Protein AF-A0A957Y0F3-F1 (afdb_monomer)

Structure (mmCIF, N/CA/C/O backbone):
data_AF-A0A957Y0F3-F1
#
_entry.id   AF-A0A957Y0F3-F1
#
loop_
_atom_site.group_PDB
_atom_site.id
_atom_site.type_symbol
_atom_site.label_atom_id
_atom_site.label_alt_id
_atom_site.label_comp_id
_atom_site.label_asym_id
_atom_site.label_entity_id
_atom_site.label_seq_id
_atom_site.pdbx_PDB_ins_code
_atom_site.Cartn_x
_atom_site.Cartn_y
_atom_site.Cartn_z
_atom_site.occupancy
_atom_site.B_iso_or_equiv
_atom_site.auth_seq_id
_atom_site.auth_comp_id
_atom_site.auth_asym_id
_atom_site.auth_atom_id
_atom_site.pdbx_PDB_model_num
ATOM 1 N N . MET A 1 1 ? -10.006 18.412 16.012 1.00 40.91 1 MET A N 1
ATOM 2 C CA . MET A 1 1 ? -9.759 17.942 17.393 1.00 40.91 1 MET A CA 1
ATOM 3 C C . MET A 1 1 ? -9.629 16.428 17.340 1.00 40.91 1 MET A C 1
ATOM 5 O O . MET A 1 1 ? -10.419 15.814 16.633 1.00 40.91 1 MET A O 1
ATOM 9 N N . SER A 1 2 ? -8.605 15.831 17.956 1.00 59.28 2 SER A N 1
ATOM 10 C CA . SER A 1 2 ? -8.531 14.365 18.068 1.00 59.28 2 SER A CA 1
ATOM 11 C C . SER A 1 2 ? -9.574 13.904 19.081 1.00 59.28 2 SER A C 1
ATOM 13 O O . SER A 1 2 ? -9.628 14.480 20.162 1.00 59.28 2 SER A O 1
ATOM 15 N N . SER A 1 3 ? -10.378 12.897 18.743 1.00 80.06 3 SER A N 1
ATOM 16 C CA . SER A 1 3 ? -11.256 12.252 19.724 1.00 80.06 3 SER A CA 1
ATOM 17 C C . SER A 1 3 ? -10.421 11.569 20.817 1.00 80.06 3 SER A C 1
ATOM 19 O O . SER A 1 3 ? -9.321 11.081 20.540 1.00 80.06 3 SER A O 1
ATOM 21 N N . GLU A 1 4 ? -10.945 11.546 22.042 1.00 87.38 4 GLU A N 1
ATOM 22 C CA . GLU A 1 4 ? -10.360 10.829 23.178 1.00 87.38 4 GLU A CA 1
ATOM 23 C C . GLU A 1 4 ? -10.191 9.337 22.867 1.00 87.38 4 GLU A C 1
ATOM 25 O O . GLU A 1 4 ? -9.083 8.819 22.996 1.00 87.38 4 GLU A O 1
ATOM 30 N N . THR A 1 5 ? -11.214 8.691 22.294 1.00 90.56 5 THR A N 1
ATOM 31 C CA . THR A 1 5 ? -11.165 7.297 21.817 1.00 90.56 5 THR A CA 1
ATOM 32 C C . THR A 1 5 ? -9.978 7.047 20.893 1.00 90.56 5 THR A C 1
ATOM 34 O O . THR A 1 5 ? -9.254 6.064 21.038 1.00 90.56 5 THR A O 1
ATOM 37 N N . ARG A 1 6 ? -9.726 7.961 19.946 1.00 92.44 6 ARG A N 1
ATOM 38 C CA . ARG A 1 6 ? -8.583 7.834 19.031 1.00 92.44 6 ARG A CA 1
ATOM 39 C C . ARG A 1 6 ? -7.254 7.890 19.784 1.00 92.44 6 ARG A C 1
ATOM 41 O O . ARG A 1 6 ? -6.326 7.178 19.414 1.00 92.44 6 ARG A O 1
ATOM 48 N N . ASN A 1 7 ? -7.133 8.753 20.788 1.00 91.50 7 ASN A N 1
ATOM 49 C CA . ASN A 1 7 ? -5.896 8.882 21.555 1.00 91.50 7 ASN A CA 1
ATOM 50 C C . ASN A 1 7 ? -5.661 7.657 22.444 1.00 91.50 7 ASN A C 1
ATOM 52 O O . ASN A 1 7 ? -4.542 7.154 22.466 1.00 91.50 7 ASN A O 1
ATOM 56 N N . VAL A 1 8 ? -6.711 7.139 23.086 1.00 92.81 8 VAL A N 1
ATOM 57 C CA . VAL A 1 8 ? -6.664 5.884 23.853 1.00 92.81 8 VAL A CA 1
ATOM 58 C C . VAL A 1 8 ? -6.241 4.719 22.959 1.00 92.81 8 VAL A C 1
ATOM 60 O O . VAL A 1 8 ? -5.316 3.988 23.300 1.00 92.81 8 VAL A O 1
ATOM 63 N N . PHE A 1 9 ? -6.826 4.594 21.765 1.00 95.31 9 PHE A N 1
ATOM 64 C CA . PHE A 1 9 ? -6.438 3.553 20.811 1.00 95.31 9 PHE A CA 1
ATOM 65 C C . PHE A 1 9 ? -4.963 3.661 20.386 1.00 95.31 9 PHE A C 1
ATOM 67 O O . PHE A 1 9 ? -4.242 2.667 20.357 1.00 95.31 9 PHE A O 1
ATOM 74 N N . LEU A 1 10 ? -4.471 4.870 20.097 1.00 94.56 10 LEU A N 1
ATOM 75 C CA . LEU A 1 10 ? -3.059 5.068 19.746 1.00 94.56 10 LEU A CA 1
ATOM 76 C C . LEU A 1 10 ? -2.105 4.776 20.915 1.00 94.56 10 LEU A C 1
ATOM 78 O O . LEU A 1 10 ? -0.993 4.309 20.672 1.00 94.56 10 LEU A O 1
ATOM 82 N N . LEU A 1 11 ? -2.522 5.029 22.159 1.00 94.56 11 LEU A N 1
ATOM 83 C CA . LEU A 1 11 ? -1.768 4.628 23.349 1.00 94.56 11 LEU A CA 1
ATOM 84 C C . LEU A 1 11 ? -1.699 3.102 23.466 1.00 94.56 11 LEU A C 1
ATOM 86 O O . LEU A 1 11 ? -0.599 2.578 23.605 1.00 94.56 11 LEU A O 1
ATOM 90 N N . GLY A 1 12 ? -2.818 2.393 23.288 1.00 95.00 12 GLY A N 1
ATOM 91 C CA . GLY A 1 12 ? -2.837 0.924 23.300 1.00 95.00 12 GLY A CA 1
ATOM 92 C C . GLY A 1 12 ? -1.957 0.303 22.209 1.00 95.00 12 GLY A C 1
ATOM 93 O O . GLY A 1 12 ? -1.181 -0.613 22.474 1.00 95.00 12 GLY A O 1
ATOM 94 N N . ILE A 1 13 ? -1.963 0.864 20.992 1.00 94.94 13 ILE A N 1
ATOM 95 C CA . ILE A 1 13 ? -1.010 0.461 19.941 1.00 94.94 13 ILE A CA 1
ATOM 96 C C . ILE A 1 13 ? 0.433 0.677 20.408 1.00 94.94 13 ILE A C 1
ATOM 98 O O . ILE A 1 13 ? 1.292 -0.179 20.194 1.00 94.94 13 ILE A O 1
ATOM 102 N N . LYS A 1 14 ? 0.729 1.825 21.021 1.00 93.94 14 LYS A N 1
ATOM 103 C CA . LYS A 1 14 ? 2.078 2.131 21.501 1.00 93.94 14 LYS A CA 1
ATOM 104 C C . LYS A 1 14 ? 2.524 1.165 22.600 1.00 93.94 14 LYS A C 1
ATOM 106 O O . LYS A 1 14 ? 3.689 0.787 22.616 1.00 93.94 14 LYS A O 1
ATOM 111 N N . GLU A 1 15 ? 1.626 0.735 23.477 1.00 94.44 15 GLU A N 1
ATOM 112 C CA . GLU A 1 15 ? 1.913 -0.274 24.503 1.00 94.44 15 GLU A CA 1
ATOM 113 C C . GLU A 1 15 ? 2.189 -1.652 23.889 1.00 94.44 15 GLU A C 1
ATOM 115 O O . GLU A 1 15 ? 3.176 -2.293 24.246 1.00 94.44 15 GLU A O 1
ATOM 120 N N . LEU A 1 16 ? 1.388 -2.073 22.907 1.00 91.62 16 LEU A N 1
ATOM 121 C CA . LEU A 1 16 ? 1.565 -3.357 22.219 1.00 91.62 16 LEU A CA 1
ATOM 122 C C . LEU A 1 16 ? 2.834 -3.410 21.356 1.00 91.62 16 LEU A C 1
ATOM 124 O O . LEU A 1 16 ? 3.492 -4.448 21.265 1.00 91.62 16 LEU A O 1
ATOM 128 N N . PHE A 1 17 ? 3.177 -2.310 20.680 1.00 89.62 17 PHE A N 1
ATOM 129 C CA . PHE A 1 17 ? 4.216 -2.314 19.647 1.00 89.62 17 PHE A CA 1
ATOM 130 C C . PHE A 1 17 ? 5.483 -1.527 19.995 1.00 89.62 17 PHE A C 1
ATOM 132 O O . PHE A 1 17 ? 6.524 -1.745 19.365 1.00 89.62 17 PHE A O 1
ATOM 139 N N . GLY A 1 18 ? 5.444 -0.653 20.995 1.00 87.19 18 GLY A N 1
ATOM 140 C CA . GLY A 1 18 ? 6.526 0.271 21.321 1.00 87.19 18 GLY A CA 1
ATOM 141 C C . GLY A 1 18 ? 6.574 1.451 20.349 1.00 87.19 18 GLY A C 1
ATOM 142 O O . GLY A 1 18 ? 6.050 2.524 20.647 1.00 87.19 18 GLY A O 1
ATOM 143 N N . ASP A 1 19 ? 7.222 1.274 19.193 1.00 81.88 19 ASP A N 1
ATOM 144 C CA . ASP A 1 19 ? 7.373 2.348 18.203 1.00 81.88 19 ASP A CA 1
ATOM 145 C C . ASP A 1 19 ? 6.140 2.473 17.295 1.00 81.88 19 ASP A C 1
ATOM 147 O O . ASP A 1 19 ? 5.639 1.480 16.755 1.00 81.88 19 ASP A O 1
ATOM 151 N N . VAL A 1 20 ? 5.674 3.713 17.125 1.00 90.12 20 VAL A N 1
ATOM 152 C CA . VAL A 1 20 ? 4.510 4.086 16.310 1.00 90.12 20 VAL A CA 1
ATOM 153 C C . VAL A 1 20 ? 4.862 5.344 15.531 1.00 90.12 20 VAL A C 1
ATOM 155 O O . VAL A 1 20 ? 4.989 6.431 16.100 1.00 90.12 20 VAL A O 1
ATOM 158 N N . GLN A 1 21 ? 5.012 5.204 14.218 1.00 89.25 21 GLN A N 1
ATOM 159 C CA . GLN A 1 21 ? 5.469 6.276 13.341 1.00 89.25 21 GLN A CA 1
ATOM 160 C C . GLN A 1 21 ? 4.344 6.689 12.386 1.00 89.25 21 GLN A C 1
ATOM 162 O O . GLN A 1 21 ? 3.873 5.854 11.614 1.00 89.25 21 GLN A O 1
ATOM 167 N N . PRO A 1 22 ? 3.886 7.955 12.401 1.00 91.31 22 PRO A N 1
ATOM 168 C CA . PRO A 1 22 ? 2.928 8.424 11.409 1.00 91.31 22 PRO A CA 1
ATOM 169 C C . PRO A 1 22 ? 3.569 8.419 10.016 1.00 91.31 22 PRO A C 1
ATOM 171 O O . PRO A 1 22 ? 4.717 8.840 9.850 1.00 91.31 22 PRO A O 1
ATOM 174 N N . ILE A 1 23 ? 2.815 7.974 9.014 1.00 87.56 23 ILE A N 1
ATOM 175 C CA . ILE A 1 23 ? 3.245 7.939 7.612 1.00 87.56 23 ILE A CA 1
ATOM 176 C C . ILE A 1 23 ? 2.212 8.616 6.706 1.00 87.56 23 ILE A C 1
ATOM 178 O O . ILE A 1 23 ? 1.030 8.712 7.039 1.00 87.56 23 ILE A O 1
ATOM 182 N N . GLY A 1 24 ? 2.670 9.086 5.544 1.00 82.44 24 GLY A N 1
ATOM 183 C CA . GLY A 1 24 ? 1.844 9.827 4.591 1.00 82.44 24 GLY A CA 1
ATOM 184 C C . GLY A 1 24 ? 1.667 11.308 4.937 1.00 82.44 24 GLY A C 1
ATOM 185 O O . GLY A 1 24 ? 2.336 11.860 5.810 1.00 82.44 24 GLY A O 1
ATOM 186 N N . THR A 1 25 ? 0.760 11.964 4.216 1.00 75.81 25 THR A N 1
ATOM 187 C CA . THR A 1 25 ? 0.466 13.404 4.352 1.00 75.81 25 THR A CA 1
ATOM 188 C C . THR A 1 25 ? -0.447 13.726 5.528 1.00 75.81 25 THR A C 1
ATOM 190 O O . THR A 1 25 ? -0.486 14.858 6.012 1.00 75.81 25 THR A O 1
ATOM 193 N N . GLY A 1 26 ? -1.220 12.737 5.980 1.00 75.88 26 GLY A N 1
ATOM 194 C CA . GLY A 1 26 ? -2.177 12.908 7.064 1.00 75.88 26 GLY A CA 1
ATOM 195 C C . GLY A 1 26 ? -1.652 12.479 8.420 1.00 75.88 26 GLY A C 1
ATOM 196 O O . GLY A 1 26 ? -0.483 12.181 8.624 1.00 75.88 26 GLY A O 1
ATOM 197 N N . ARG A 1 27 ? -2.581 12.429 9.375 1.00 85.56 27 ARG A N 1
ATOM 198 C CA . ARG A 1 27 ? -2.337 11.981 10.756 1.00 85.56 27 ARG A CA 1
ATOM 199 C C . ARG A 1 27 ? -3.133 10.722 11.086 1.00 85.56 27 ARG A C 1
ATOM 201 O O . ARG A 1 27 ? -3.584 10.551 12.219 1.00 85.56 27 ARG A O 1
ATOM 208 N N . SER A 1 28 ? -3.384 9.896 10.079 1.00 94.06 28 SER A N 1
ATOM 209 C CA . SER A 1 28 ? -4.303 8.767 10.195 1.00 94.06 28 SER A CA 1
ATOM 210 C C . SER A 1 28 ? -3.660 7.428 9.881 1.00 94.06 28 SER A C 1
ATOM 212 O O . SER A 1 28 ? -4.155 6.435 10.392 1.00 94.06 28 SER A O 1
ATOM 214 N N . VAL A 1 29 ? -2.575 7.378 9.107 1.00 96.19 29 VAL A N 1
ATOM 215 C CA . VAL A 1 29 ? -1.851 6.127 8.861 1.00 96.19 29 VAL A CA 1
ATOM 216 C C . VAL A 1 29 ? -0.608 6.084 9.734 1.00 96.19 29 VAL A C 1
ATOM 218 O O . VAL A 1 29 ? 0.140 7.061 9.817 1.00 96.19 29 VAL A O 1
ATOM 221 N N . PHE A 1 30 ? -0.400 4.950 10.388 1.00 94.94 30 PHE A N 1
ATOM 222 C CA . PHE A 1 30 ? 0.747 4.709 11.247 1.00 94.94 30 PHE A CA 1
ATOM 223 C C . PHE A 1 30 ? 1.392 3.395 10.866 1.00 94.94 30 PHE A C 1
ATOM 225 O O . PHE A 1 30 ? 0.709 2.414 10.582 1.00 94.94 30 PHE A O 1
ATOM 232 N N . GLU A 1 31 ? 2.710 3.374 10.897 1.00 91.50 31 GLU A N 1
ATOM 233 C CA . GLU A 1 31 ? 3.465 2.140 10.903 1.00 91.50 31 GLU A CA 1
ATOM 234 C C . GLU A 1 31 ? 3.845 1.781 12.341 1.00 91.50 31 GLU A C 1
ATOM 236 O O . GLU A 1 31 ? 4.180 2.663 13.139 1.00 91.50 31 GLU A O 1
ATOM 241 N N . ILE A 1 32 ? 3.748 0.497 12.675 1.00 92.12 32 ILE A N 1
ATOM 242 C CA . ILE A 1 32 ? 3.848 -0.010 14.044 1.00 92.12 32 ILE A CA 1
ATOM 243 C C . ILE A 1 32 ? 4.834 -1.173 14.117 1.00 92.12 32 ILE A C 1
ATOM 245 O O . ILE A 1 32 ? 4.980 -1.944 13.166 1.00 92.12 32 ILE A O 1
ATOM 249 N N . GLY A 1 33 ? 5.521 -1.297 15.254 1.00 83.88 33 GLY A N 1
ATOM 250 C CA . GLY A 1 33 ? 6.402 -2.434 15.528 1.00 83.88 33 GLY A CA 1
ATOM 251 C C . GLY A 1 33 ? 7.607 -2.504 14.594 1.00 83.88 33 GLY A C 1
ATOM 252 O O . GLY A 1 33 ? 7.973 -3.591 14.162 1.00 83.88 33 GLY A O 1
ATOM 253 N N . SER A 1 34 ? 8.195 -1.352 14.252 1.00 78.81 34 SER A N 1
ATOM 254 C CA . SER A 1 34 ? 9.360 -1.261 13.359 1.00 78.81 34 SER A CA 1
ATOM 255 C C . SER A 1 34 ? 9.138 -1.921 11.992 1.00 78.81 34 SER A C 1
ATOM 257 O O . SER A 1 34 ? 10.026 -2.607 11.502 1.00 78.81 34 SER A O 1
ATOM 259 N N . GLY A 1 35 ? 7.974 -1.714 11.371 1.00 75.62 35 GLY A N 1
ATOM 260 C CA . GLY A 1 35 ? 7.634 -2.295 10.063 1.00 75.62 35 GLY A CA 1
ATOM 261 C C . GLY A 1 35 ? 6.697 -3.500 10.128 1.00 75.62 35 GLY A C 1
ATOM 262 O O . GLY A 1 35 ? 6.153 -3.882 9.101 1.00 75.62 35 GLY A O 1
ATOM 263 N N . ALA A 1 36 ? 6.428 -4.046 11.320 1.00 82.50 36 ALA A N 1
ATOM 264 C CA . ALA A 1 36 ? 5.609 -5.249 11.485 1.00 82.50 36 ALA A CA 1
ATOM 265 C C . ALA A 1 36 ? 4.181 -5.126 10.922 1.00 82.50 36 ALA A C 1
ATOM 267 O O . ALA A 1 36 ? 3.624 -6.111 10.434 1.00 82.50 36 ALA A O 1
ATOM 268 N N . ALA A 1 37 ? 3.569 -3.941 11.012 1.00 91.12 37 ALA A N 1
ATOM 269 C CA . ALA A 1 37 ? 2.280 -3.673 10.384 1.00 91.12 37 ALA A CA 1
ATOM 270 C C . ALA A 1 37 ? 2.032 -2.180 10.131 1.00 91.12 37 ALA A C 1
ATOM 272 O O . ALA A 1 37 ? 2.755 -1.303 10.614 1.00 91.12 37 ALA A O 1
ATOM 273 N N . ARG A 1 38 ? 0.958 -1.889 9.391 1.00 94.94 38 ARG A N 1
ATOM 274 C CA . ARG A 1 38 ? 0.405 -0.539 9.211 1.00 94.94 38 ARG A CA 1
ATOM 275 C C . ARG A 1 38 ? -1.054 -0.473 9.646 1.00 94.94 38 ARG A C 1
ATOM 277 O O . ARG A 1 38 ? -1.830 -1.380 9.375 1.00 94.94 38 ARG A O 1
ATOM 284 N N . VAL A 1 39 ? -1.450 0.618 10.284 1.00 97.69 39 VAL A N 1
ATOM 285 C CA . VAL A 1 39 ? -2.830 0.839 10.736 1.00 97.69 39 VAL A CA 1
ATOM 286 C C . VAL A 1 39 ? -3.356 2.161 10.202 1.00 97.69 39 VAL A C 1
ATOM 288 O O . VAL A 1 39 ? -2.701 3.198 10.325 1.00 97.69 39 VAL A O 1
ATOM 291 N N . TYR A 1 40 ? -4.551 2.135 9.615 1.00 97.94 40 TYR A N 1
ATOM 292 C CA . TYR A 1 40 ? -5.269 3.329 9.190 1.00 97.94 40 TYR A CA 1
ATOM 293 C C . TYR A 1 40 ? -6.383 3.650 10.179 1.00 97.94 40 TYR A C 1
ATOM 295 O O . TYR A 1 40 ? -7.452 3.047 10.166 1.00 97.94 40 TYR A O 1
ATOM 303 N N . VAL A 1 41 ? -6.120 4.626 11.041 1.00 97.50 41 VAL A N 1
ATOM 304 C CA . VAL A 1 41 ? -6.990 5.009 12.147 1.00 97.50 41 VAL A CA 1
ATOM 305 C C . VAL A 1 41 ? -7.929 6.129 11.722 1.00 97.50 41 VAL A C 1
ATOM 307 O O . VAL A 1 41 ? -7.505 7.264 11.447 1.00 97.50 41 VAL A O 1
ATOM 310 N N . ARG A 1 42 ? -9.228 5.833 11.716 1.00 96.31 42 ARG A N 1
ATOM 311 C CA . ARG A 1 42 ? -10.289 6.797 11.416 1.00 96.31 42 ARG A CA 1
ATOM 312 C C . ARG A 1 42 ? -11.293 6.842 12.550 1.00 96.31 42 ARG A C 1
ATOM 314 O O . ARG A 1 42 ? -11.724 5.814 13.041 1.00 96.31 42 ARG A O 1
ATOM 321 N N . TYR A 1 43 ? -11.680 8.056 12.924 1.00 95.31 43 TYR A N 1
ATOM 322 C CA . TYR A 1 43 ? -12.738 8.297 13.895 1.00 95.31 43 TYR A CA 1
ATOM 323 C C . TYR A 1 43 ? -13.961 8.896 13.204 1.00 95.31 43 TYR A C 1
ATOM 325 O O . TYR A 1 43 ? -13.803 9.740 12.313 1.00 95.31 43 TYR A O 1
ATOM 333 N N . SER A 1 44 ? -15.151 8.508 13.647 1.00 94.00 44 SER A N 1
ATOM 334 C CA . SER A 1 44 ? -16.409 9.150 13.281 1.00 94.00 44 SER A CA 1
ATOM 335 C C . SER A 1 44 ? -17.350 9.247 14.475 1.00 94.00 44 SER A C 1
ATOM 337 O O . SER A 1 44 ? -17.265 8.458 15.410 1.00 94.00 44 SER A O 1
ATOM 339 N N . LYS A 1 45 ? -18.265 10.218 14.436 1.00 92.06 45 LYS A N 1
ATOM 340 C CA . LYS A 1 45 ? -19.382 10.259 15.382 1.00 92.06 45 LYS A CA 1
ATOM 341 C C . LYS A 1 45 ? -20.438 9.243 14.958 1.00 92.06 45 LYS A C 1
ATOM 343 O O . LYS A 1 45 ? -20.650 9.027 13.763 1.00 92.06 45 LYS A O 1
ATOM 348 N N . VAL A 1 46 ? -21.127 8.665 15.935 1.00 90.62 46 VAL A N 1
ATOM 349 C CA . VAL A 1 46 ? -22.289 7.816 15.675 1.00 90.62 46 VAL A CA 1
ATOM 350 C C . VAL A 1 46 ? -23.522 8.688 15.496 1.00 90.62 46 VAL A C 1
ATOM 352 O O . VAL A 1 46 ? -23.787 9.602 16.274 1.00 90.62 46 VAL A O 1
ATOM 355 N N . HIS A 1 47 ? -24.294 8.389 14.463 1.00 87.88 47 HIS A N 1
ATOM 356 C CA . HIS A 1 47 ? -25.574 9.017 14.194 1.00 87.88 47 HIS A CA 1
ATOM 357 C C . HIS A 1 47 ? -26.681 7.990 14.399 1.00 87.88 47 HIS A C 1
ATOM 359 O O . HIS A 1 47 ? -26.689 6.943 13.754 1.00 87.88 47 HIS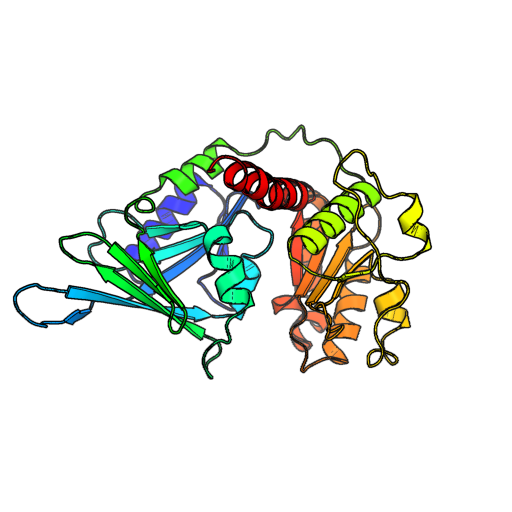 A O 1
ATOM 365 N N . ARG A 1 48 ? -27.640 8.305 15.270 1.00 83.56 48 ARG A N 1
ATOM 366 C CA . ARG A 1 48 ? -28.865 7.521 15.416 1.00 83.56 48 ARG A CA 1
ATOM 367 C C . ARG A 1 48 ? -29.801 7.836 14.252 1.00 83.56 48 ARG A C 1
ATOM 369 O O . ARG A 1 48 ? -30.088 9.003 13.980 1.00 83.56 48 ARG A O 1
ATOM 376 N N . ARG A 1 49 ? -30.283 6.805 13.566 1.00 70.38 49 ARG A N 1
ATOM 377 C CA . ARG A 1 49 ? -31.381 6.895 12.603 1.00 70.38 49 ARG A CA 1
ATOM 378 C C . ARG A 1 49 ? -32.553 6.075 13.110 1.00 70.38 49 ARG A C 1
ATOM 380 O O . ARG A 1 49 ? -32.447 4.866 13.278 1.00 70.38 49 ARG A O 1
ATOM 387 N N . THR A 1 50 ? -33.685 6.739 13.280 1.00 56.91 50 THR A N 1
ATOM 388 C CA . THR A 1 50 ? -34.970 6.093 13.529 1.00 56.91 50 THR A CA 1
ATOM 389 C C . THR A 1 50 ? -35.582 5.715 12.182 1.00 56.91 50 THR A C 1
ATOM 391 O O . THR A 1 50 ? -35.968 6.586 11.403 1.00 56.91 50 THR A O 1
ATOM 394 N N . SER A 1 51 ? -35.647 4.421 11.870 1.00 50.31 51 SER A N 1
ATOM 395 C CA . SER A 1 51 ? -36.433 3.920 10.737 1.00 50.31 51 SER A CA 1
ATOM 396 C C . SER A 1 51 ? -37.183 2.653 11.146 1.00 50.31 51 SER A C 1
ATOM 398 O O . SER A 1 51 ? -36.609 1.567 11.137 1.00 50.31 51 SER A O 1
ATOM 400 N N . GLY A 1 52 ? -38.467 2.793 11.485 1.00 58.50 52 GLY A N 1
ATOM 401 C CA . GLY A 1 52 ? -39.310 1.682 11.941 1.00 58.50 52 GLY A CA 1
ATOM 402 C C . GLY A 1 52 ? -39.143 1.358 13.431 1.00 58.50 52 GLY A C 1
ATOM 403 O O . GLY A 1 52 ? -38.944 2.262 14.236 1.00 58.50 52 GLY A O 1
ATOM 404 N N . ALA A 1 53 ? -39.273 0.073 13.786 1.00 53.22 53 ALA A N 1
ATOM 405 C CA . ALA A 1 53 ? -39.344 -0.421 15.167 1.00 53.22 53 ALA A CA 1
ATOM 406 C C . ALA A 1 53 ? -37.983 -0.677 15.854 1.00 53.22 53 ALA A C 1
ATOM 408 O O . ALA A 1 53 ? -37.981 -1.064 17.019 1.00 53.22 53 ALA A O 1
ATOM 409 N N . SER A 1 54 ? -36.848 -0.471 15.172 1.00 54.62 54 SER A N 1
ATOM 410 C CA . SER A 1 54 ? -35.509 -0.641 15.756 1.00 54.62 54 SER A CA 1
ATOM 411 C C . SER A 1 54 ? -34.628 0.593 15.565 1.00 54.62 54 SER A C 1
ATOM 413 O O . SER A 1 54 ? -34.698 1.290 14.544 1.00 54.62 54 SER A O 1
ATOM 415 N N . ASP A 1 55 ? -33.796 0.869 16.570 1.00 59.12 55 ASP A N 1
ATOM 416 C CA . ASP A 1 55 ? -32.763 1.894 16.478 1.00 59.12 55 ASP A CA 1
ATOM 417 C C . ASP A 1 55 ? -31.625 1.393 15.588 1.00 59.12 55 ASP A C 1
ATOM 419 O O . ASP A 1 55 ? -31.136 0.276 15.740 1.00 59.12 55 ASP A O 1
ATOM 423 N N . ARG A 1 56 ? -31.186 2.229 14.642 1.00 70.69 56 ARG A N 1
ATOM 424 C CA . ARG A 1 56 ? -30.003 1.949 13.825 1.00 70.69 56 ARG A CA 1
ATOM 425 C C . ARG A 1 56 ? -28.964 3.020 14.065 1.00 70.69 56 ARG A C 1
ATOM 427 O O . ARG A 1 56 ? -29.227 4.211 13.869 1.00 70.69 56 ARG A O 1
ATOM 434 N N . PHE A 1 57 ? -27.776 2.598 14.458 1.00 85.62 57 PHE A N 1
ATOM 435 C CA . PHE A 1 57 ? -26.654 3.489 14.698 1.00 85.62 57 PHE A CA 1
ATOM 436 C C . PHE A 1 57 ? -25.687 3.419 13.521 1.00 85.62 57 PHE A C 1
ATOM 438 O O . PHE A 1 57 ? -25.407 2.351 12.982 1.00 85.62 57 PHE A O 1
ATOM 445 N N . LEU A 1 58 ? -25.216 4.579 13.072 1.00 89.62 58 LEU A N 1
ATOM 446 C CA . LEU A 1 58 ? -24.443 4.698 11.844 1.00 89.62 58 LEU A CA 1
ATOM 447 C C . LEU A 1 58 ? -23.231 5.600 12.050 1.00 89.62 58 LEU A C 1
ATOM 449 O O . LEU A 1 58 ? -23.383 6.788 12.338 1.00 89.62 58 LEU A O 1
ATOM 453 N N . ALA A 1 59 ? -22.038 5.059 11.831 1.00 94.00 59 ALA A N 1
ATOM 454 C CA . ALA A 1 59 ? -20.797 5.825 11.793 1.00 94.00 59 ALA A CA 1
ATOM 455 C C . ALA A 1 59 ? -20.321 5.986 10.341 1.00 94.00 59 ALA A C 1
ATOM 457 O O . ALA A 1 59 ? -20.322 5.028 9.570 1.00 94.00 59 ALA A O 1
ATOM 458 N N . TRP A 1 60 ? -19.917 7.200 9.954 1.00 94.94 60 TRP A N 1
ATOM 459 C CA . TRP A 1 60 ? -19.521 7.523 8.576 1.00 94.94 60 TRP A CA 1
ATOM 460 C C . TRP A 1 60 ? -18.029 7.784 8.462 1.00 94.94 60 TRP A C 1
ATOM 462 O O . TRP A 1 60 ? -17.504 8.677 9.127 1.00 94.94 60 TRP A O 1
ATOM 472 N N . PHE A 1 61 ? -17.347 7.104 7.550 1.00 96.44 61 PHE A N 1
ATOM 473 C CA . PHE A 1 61 ? -15.919 7.294 7.342 1.00 96.44 61 PHE A CA 1
ATOM 474 C C . PHE A 1 61 ? -15.629 7.643 5.882 1.00 96.44 61 PHE A C 1
ATOM 476 O O . PHE A 1 61 ? -16.194 7.084 4.943 1.00 96.44 61 PHE A O 1
ATOM 483 N N . GLY A 1 62 ? -14.725 8.600 5.694 1.00 96.25 62 GLY A N 1
ATOM 484 C CA . GLY A 1 62 ? -14.089 8.844 4.407 1.00 96.25 62 GLY A CA 1
ATOM 485 C C . GLY A 1 62 ? -12.698 8.232 4.424 1.00 96.25 62 GLY A C 1
ATOM 486 O O . GLY A 1 62 ? -11.849 8.703 5.175 1.00 96.25 62 GLY A O 1
ATOM 487 N N . LEU A 1 63 ? -12.452 7.189 3.638 1.00 96.75 63 LEU A N 1
ATOM 488 C CA . LEU A 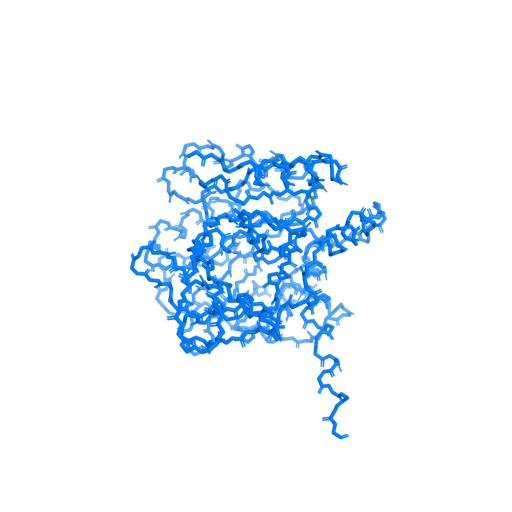1 63 ? -11.124 6.585 3.519 1.00 96.75 63 LEU A CA 1
ATOM 489 C C . LEU A 1 63 ? -10.404 7.244 2.344 1.00 96.75 63 LEU A C 1
ATOM 491 O O . LEU A 1 63 ? -10.848 7.122 1.203 1.00 96.75 63 LEU A O 1
ATOM 495 N N . ARG A 1 64 ? -9.332 7.996 2.610 1.00 94.94 64 ARG A N 1
ATOM 496 C CA . ARG A 1 64 ? -8.584 8.684 1.548 1.00 94.94 64 ARG A CA 1
A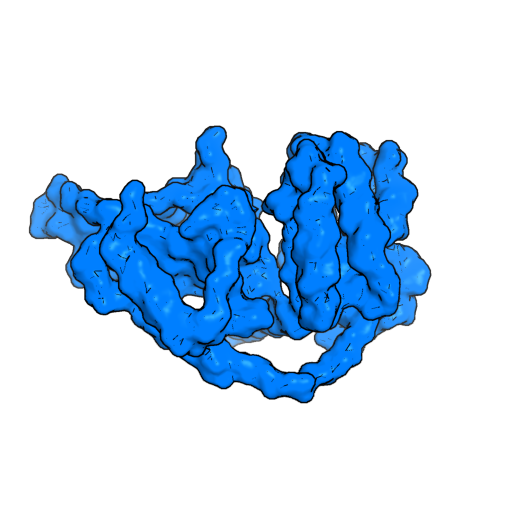TOM 497 C C . ARG A 1 64 ? -7.864 7.645 0.700 1.00 94.94 64 ARG A C 1
ATOM 499 O O . ARG A 1 64 ? -7.149 6.807 1.239 1.00 94.94 64 ARG A O 1
ATOM 506 N N . ASN A 1 65 ? -8.019 7.724 -0.618 1.00 92.56 65 ASN A N 1
ATOM 507 C CA . ASN A 1 65 ? -7.370 6.792 -1.539 1.00 92.56 65 ASN A CA 1
ATOM 508 C C . ASN A 1 65 ? -5.836 6.813 -1.387 1.00 92.56 65 ASN A C 1
ATOM 510 O O . ASN A 1 65 ? -5.194 5.772 -1.419 1.00 92.56 65 ASN A O 1
ATOM 514 N N . GLU A 1 66 ? -5.246 7.990 -1.160 1.00 89.69 66 GLU A N 1
ATOM 515 C CA . GLU A 1 66 ? -3.808 8.130 -0.883 1.00 89.69 66 GLU A CA 1
ATOM 516 C C . GLU A 1 66 ? -3.359 7.378 0.384 1.00 89.69 66 GLU A C 1
ATOM 518 O O . GLU A 1 66 ? -2.283 6.793 0.381 1.00 89.69 66 GLU A O 1
ATOM 523 N N . ASP A 1 67 ? -4.194 7.321 1.430 1.00 94.69 67 ASP A N 1
ATOM 524 C CA . ASP A 1 67 ? -3.879 6.604 2.672 1.00 94.69 67 ASP A CA 1
ATOM 525 C C . ASP A 1 67 ? -4.011 5.091 2.504 1.00 94.69 67 ASP A C 1
ATOM 527 O O . ASP A 1 67 ? -3.175 4.347 3.007 1.00 94.69 67 ASP A O 1
ATOM 531 N N . LEU A 1 68 ? -5.046 4.630 1.792 1.00 93.31 68 LEU A N 1
ATOM 532 C CA . LEU A 1 68 ? -5.256 3.200 1.541 1.00 93.31 68 LEU A CA 1
ATOM 533 C C . LEU A 1 68 ? -4.083 2.587 0.773 1.00 93.31 68 LEU A C 1
ATOM 535 O O . LEU A 1 68 ? -3.658 1.478 1.078 1.00 93.31 68 LEU A O 1
ATOM 539 N N . ARG A 1 69 ? -3.475 3.342 -0.145 1.00 88.25 69 ARG A N 1
ATOM 540 C CA . ARG A 1 69 ? -2.266 2.897 -0.855 1.00 88.25 69 ARG A CA 1
ATOM 541 C C . ARG A 1 69 ? -1.067 2.683 0.048 1.00 88.25 69 ARG A C 1
ATOM 543 O O . ARG A 1 69 ? -0.219 1.858 -0.267 1.00 88.25 69 ARG A O 1
ATOM 550 N N . LEU A 1 70 ? -0.987 3.400 1.167 1.00 88.81 70 LEU A N 1
ATOM 551 C CA . LEU A 1 70 ? 0.071 3.178 2.149 1.00 88.81 70 LEU A CA 1
ATOM 552 C C . LEU A 1 70 ? -0.115 1.846 2.885 1.00 88.81 70 LEU A C 1
ATOM 554 O O . LEU A 1 70 ? 0.810 1.408 3.555 1.00 88.81 70 LEU A O 1
ATOM 558 N N . LEU A 1 71 ? -1.271 1.190 2.792 1.00 90.75 71 LEU A N 1
ATOM 559 C CA . LEU A 1 71 ? -1.524 -0.101 3.436 1.00 90.75 71 LEU A CA 1
ATOM 560 C C . LEU A 1 71 ? -1.172 -1.295 2.542 1.00 90.75 71 LEU A C 1
ATOM 562 O O . LEU A 1 71 ? -0.933 -2.390 3.052 1.00 90.75 71 LEU A O 1
ATOM 566 N N . GLU A 1 72 ? -1.140 -1.088 1.226 1.00 85.69 72 GLU A N 1
ATOM 567 C CA . GLU A 1 72 ? -0.914 -2.133 0.225 1.00 85.69 72 GLU A CA 1
ATOM 568 C C . GLU A 1 72 ? 0.473 -2.774 0.366 1.00 85.69 72 GLU A C 1
ATOM 570 O O . GLU A 1 72 ? 1.466 -2.094 0.621 1.00 85.69 72 GLU A O 1
ATOM 575 N N . GLY A 1 73 ? 0.543 -4.098 0.208 1.00 77.06 73 GLY A N 1
ATOM 576 C CA . GLY A 1 73 ? 1.786 -4.871 0.330 1.00 77.06 73 GLY A CA 1
ATOM 577 C C . GLY A 1 73 ? 2.259 -5.125 1.767 1.00 77.06 73 GLY A C 1
ATOM 578 O O . GLY A 1 73 ? 3.091 -6.002 1.985 1.00 77.06 73 GLY A O 1
ATOM 579 N N . HIS A 1 74 ? 1.684 -4.449 2.762 1.00 85.81 74 HIS A N 1
ATOM 580 C CA . HIS A 1 74 ? 2.008 -4.646 4.176 1.00 85.81 74 HIS A CA 1
ATOM 581 C C . HIS A 1 74 ? 0.935 -5.466 4.890 1.00 85.81 74 HIS A C 1
ATOM 583 O O . HIS A 1 74 ? -0.224 -5.495 4.474 1.00 85.81 74 HIS A O 1
ATOM 589 N N . LYS A 1 75 ? 1.297 -6.093 6.016 1.00 87.50 75 LYS A N 1
ATOM 590 C CA . LYS A 1 75 ? 0.292 -6.540 6.986 1.00 87.50 75 LYS A CA 1
ATOM 591 C C . LYS A 1 75 ? -0.376 -5.287 7.546 1.00 87.50 75 LYS A C 1
ATOM 593 O O . LYS A 1 75 ? 0.289 -4.458 8.167 1.00 87.50 75 LYS A O 1
ATOM 598 N N . SER A 1 76 ? -1.651 -5.082 7.247 1.00 94.62 76 SER A N 1
ATOM 599 C CA . SER A 1 76 ? -2.280 -3.792 7.504 1.00 94.62 76 SER A CA 1
ATOM 600 C C . SER A 1 76 ? -3.753 -3.884 7.866 1.00 94.62 76 SER A C 1
ATOM 602 O O . SER A 1 76 ? -4.433 -4.847 7.514 1.00 94.62 76 SER A O 1
ATOM 604 N N . PHE A 1 77 ? -4.229 -2.878 8.603 1.00 97.81 77 PHE A N 1
ATOM 605 C CA . PHE A 1 77 ? -5.568 -2.871 9.184 1.00 97.81 77 PHE A CA 1
ATOM 606 C C . PHE A 1 77 ? -6.261 -1.513 9.040 1.00 97.81 77 PHE A C 1
ATOM 608 O O . PHE A 1 77 ? -5.637 -0.460 9.206 1.00 97.81 77 PHE A O 1
ATOM 615 N N . LEU A 1 78 ? -7.569 -1.532 8.781 1.00 98.25 78 LEU A N 1
ATOM 616 C CA . LEU A 1 78 ? -8.451 -0.380 8.944 1.00 98.25 78 LEU A CA 1
ATOM 617 C C . LEU A 1 78 ? -8.971 -0.378 10.383 1.00 98.25 78 LEU A C 1
ATOM 619 O O . LEU A 1 78 ? -9.698 -1.282 10.784 1.00 98.25 78 LEU A O 1
ATOM 623 N N . CYS A 1 79 ? -8.611 0.644 11.155 1.00 98.12 79 CYS A N 1
ATOM 624 C CA . CYS A 1 79 ? -9.049 0.804 12.539 1.00 98.12 79 CYS A CA 1
ATOM 625 C C . CYS A 1 79 ? -10.138 1.881 12.586 1.00 98.12 79 CYS A C 1
ATOM 627 O O . CYS A 1 79 ? -9.841 3.083 12.554 1.00 98.12 79 CYS A O 1
ATOM 629 N N . LEU A 1 80 ? -11.399 1.449 12.601 1.00 97.50 80 LEU A N 1
ATOM 630 C CA . LEU A 1 80 ? -12.572 2.322 12.545 1.00 97.50 80 LEU A CA 1
ATOM 631 C C . LEU A 1 80 ? -13.116 2.534 13.956 1.00 97.50 80 LEU A C 1
ATOM 633 O O . LEU A 1 80 ? -13.541 1.591 14.617 1.00 97.50 80 LEU A O 1
ATOM 637 N N . LEU A 1 81 ? -13.072 3.783 14.410 1.00 96.69 81 LEU A N 1
ATOM 638 C CA . LEU A 1 81 ? -13.343 4.163 15.790 1.00 96.69 81 LEU A CA 1
ATOM 639 C C . LEU A 1 81 ? -14.550 5.096 15.888 1.00 96.69 81 LEU A C 1
ATOM 641 O O . LEU A 1 81 ? -14.737 5.973 15.036 1.00 96.69 81 LEU A O 1
ATOM 645 N N . TRP A 1 82 ? -15.317 4.975 16.962 1.00 94.25 82 TRP A N 1
ATOM 646 C CA . TRP A 1 82 ? -16.374 5.919 17.329 1.00 94.25 82 TRP A CA 1
ATOM 647 C C . TRP A 1 82 ? -16.526 6.028 18.853 1.00 94.25 82 TRP A C 1
ATOM 649 O O . TRP A 1 82 ? -15.826 5.357 19.607 1.00 94.25 82 TRP A O 1
ATOM 659 N N . GLU A 1 83 ? -17.369 6.949 19.312 1.00 89.38 83 GLU A N 1
ATOM 660 C CA . GLU A 1 83 ? -17.605 7.199 20.743 1.00 89.38 83 GLU A CA 1
ATOM 661 C C . GLU A 1 83 ? -18.308 6.010 21.418 1.00 89.38 83 GLU A C 1
ATOM 663 O O . GLU A 1 83 ? -19.095 5.326 20.772 1.00 89.38 83 GLU A O 1
ATOM 668 N N . ASP A 1 84 ? -18.016 5.746 22.694 1.00 82.75 84 ASP A N 1
ATOM 669 C CA . ASP A 1 84 ? -18.610 4.647 23.486 1.00 82.75 84 ASP A CA 1
ATOM 670 C C . ASP A 1 84 ? -18.392 3.227 22.933 1.00 82.75 84 ASP A C 1
ATOM 672 O O . ASP A 1 84 ? -19.043 2.260 23.334 1.00 82.75 84 ASP A O 1
ATOM 676 N N . GLN A 1 85 ? -17.445 3.072 22.013 1.00 86.44 85 GLN A N 1
ATOM 677 C CA . GLN A 1 85 ? -17.055 1.775 21.495 1.00 86.44 85 GLN A CA 1
ATOM 678 C C . GLN A 1 85 ? -16.327 0.955 22.574 1.00 86.44 85 GLN A C 1
ATOM 680 O O . GLN A 1 85 ? -15.259 1.346 23.039 1.00 86.44 85 GLN A O 1
ATOM 685 N N . VAL A 1 86 ? -16.885 -0.209 22.934 1.00 85.38 86 VAL A N 1
ATOM 686 C CA . VAL A 1 86 ? -16.304 -1.121 23.944 1.00 85.38 86 VAL A CA 1
ATOM 687 C C . VAL A 1 86 ? -14.942 -1.659 23.503 1.00 85.38 86 VAL A C 1
ATOM 689 O O . VAL A 1 86 ? -14.029 -1.796 24.311 1.00 85.38 86 VAL A O 1
ATOM 692 N N . SER A 1 87 ? -14.807 -1.964 22.214 1.00 91.00 87 SER A N 1
ATOM 693 C CA . SER A 1 87 ? -13.613 -2.573 21.637 1.00 91.00 87 SER A CA 1
ATOM 694 C C . SER A 1 87 ? -13.396 -2.057 20.215 1.00 91.00 87 SER A C 1
ATOM 696 O O . SER A 1 87 ? -14.388 -1.909 19.497 1.00 91.00 87 SER A O 1
ATOM 698 N N . PRO A 1 88 ? -12.163 -1.736 19.780 1.00 95.81 88 PRO A N 1
ATOM 699 C CA . PRO A 1 88 ? -11.927 -1.158 18.458 1.00 95.81 88 PRO A CA 1
ATOM 700 C C . PRO A 1 88 ? -12.335 -2.124 17.340 1.00 95.81 88 PRO A C 1
ATOM 702 O O . PRO A 1 88 ? -12.212 -3.335 17.485 1.00 95.81 88 PRO A O 1
ATOM 705 N N . LEU A 1 89 ? -12.790 -1.587 16.208 1.00 96.62 89 LEU A N 1
ATOM 706 C CA . LEU A 1 89 ? -13.061 -2.373 15.008 1.00 96.62 89 LEU A CA 1
ATOM 707 C C . LEU A 1 89 ? -11.793 -2.376 14.157 1.00 96.62 89 LEU A C 1
ATOM 709 O O . LEU A 1 89 ? -11.400 -1.326 13.634 1.00 96.62 89 LEU A O 1
ATOM 713 N N . VAL A 1 90 ? -11.149 -3.536 14.043 1.00 97.69 90 VAL A N 1
ATOM 714 C CA . VAL A 1 90 ? -9.848 -3.713 13.391 1.00 97.69 90 VAL A CA 1
ATOM 715 C C . VAL A 1 90 ? -9.995 -4.674 12.215 1.00 97.69 90 VAL A C 1
ATOM 717 O O . VAL A 1 90 ? -9.877 -5.888 12.344 1.00 97.69 90 VAL A O 1
ATOM 720 N N . LEU A 1 91 ? -10.239 -4.113 11.034 1.00 96.06 91 LEU A N 1
ATOM 721 C CA . LEU A 1 91 ? -10.462 -4.887 9.814 1.00 96.06 91 LEU A CA 1
ATOM 722 C C . LEU A 1 91 ? -9.130 -5.161 9.104 1.00 96.06 91 LEU A C 1
ATOM 724 O O . LEU A 1 91 ? -8.422 -4.194 8.805 1.00 96.06 91 LEU A O 1
ATOM 728 N N . PRO A 1 92 ? -8.775 -6.415 8.773 1.00 93.81 92 PRO A N 1
ATOM 729 C CA . PRO A 1 92 ? -7.645 -6.697 7.894 1.00 93.81 92 PRO A CA 1
ATOM 730 C C . PRO A 1 92 ? -7.853 -6.009 6.542 1.00 93.81 92 PRO A C 1
ATOM 732 O O . PRO A 1 92 ? -8.855 -6.224 5.870 1.00 93.81 92 PRO A O 1
ATOM 735 N N . TYR A 1 93 ? -6.923 -5.148 6.129 1.00 95.31 93 TYR A N 1
ATOM 736 C CA . TYR A 1 93 ? -7.077 -4.404 4.875 1.00 95.31 93 TYR A CA 1
ATOM 737 C C . TYR A 1 93 ? -7.019 -5.322 3.647 1.00 95.31 93 TYR A C 1
ATOM 739 O O . TYR A 1 93 ? -7.660 -5.026 2.643 1.00 95.31 93 TYR A O 1
ATOM 747 N N . ALA A 1 94 ? -6.291 -6.441 3.741 1.00 84.62 94 ALA A N 1
ATOM 748 C CA . ALA A 1 94 ? -6.164 -7.426 2.668 1.00 84.62 94 ALA A CA 1
ATOM 749 C C . ALA A 1 94 ? -7.531 -7.921 2.161 1.00 84.62 94 ALA A C 1
ATOM 751 O O . ALA A 1 94 ? -7.718 -8.011 0.951 1.00 84.62 94 ALA A O 1
ATOM 752 N N . ASP A 1 95 ? -8.498 -8.118 3.062 1.00 84.81 95 ASP A N 1
ATOM 753 C CA . ASP A 1 95 ? -9.849 -8.606 2.746 1.00 84.81 95 ASP A CA 1
ATOM 754 C C . ASP A 1 95 ? -10.649 -7.622 1.872 1.00 84.81 95 ASP A C 1
ATOM 756 O O . ASP A 1 95 ? -11.613 -7.997 1.211 1.00 84.81 95 ASP A O 1
ATOM 760 N N . TYR A 1 96 ? -10.245 -6.347 1.851 1.00 88.44 96 TYR A N 1
ATOM 761 C CA . TYR A 1 96 ? -10.924 -5.275 1.119 1.00 88.44 96 TYR A CA 1
ATOM 762 C C . TYR A 1 96 ? -10.039 -4.635 0.042 1.00 88.44 96 TYR A C 1
ATOM 764 O O . TYR A 1 96 ? -10.484 -3.721 -0.658 1.00 88.44 96 TYR A O 1
ATOM 772 N N . GLU A 1 97 ? -8.786 -5.074 -0.103 1.00 86.12 97 GLU A N 1
ATOM 773 C CA . GLU A 1 97 ? -7.802 -4.420 -0.968 1.00 86.12 97 GLU A CA 1
ATOM 774 C C . GLU A 1 97 ? -8.275 -4.397 -2.430 1.00 86.12 97 GLU A C 1
ATOM 776 O O . GLU A 1 97 ? -8.251 -3.348 -3.075 1.00 86.12 97 GLU A O 1
ATOM 781 N N . GLU A 1 98 ? -8.746 -5.531 -2.952 1.00 76.50 98 GLU A N 1
ATOM 782 C CA . GLU A 1 98 ? -9.216 -5.636 -4.338 1.00 76.50 98 GLU A CA 1
ATOM 783 C C . GLU A 1 98 ? -10.458 -4.773 -4.598 1.00 76.50 98 GLU A C 1
ATOM 785 O O . GLU A 1 98 ? -10.573 -4.130 -5.647 1.00 76.50 98 GLU A O 1
ATOM 790 N N . ILE A 1 99 ? -11.352 -4.679 -3.612 1.00 82.44 99 ILE A N 1
ATOM 791 C CA . ILE A 1 99 ? -12.535 -3.819 -3.671 1.00 82.44 99 ILE A CA 1
ATOM 792 C C . ILE A 1 99 ? -12.100 -2.359 -3.843 1.00 82.44 99 ILE A C 1
ATOM 794 O O . ILE A 1 99 ? -12.545 -1.673 -4.762 1.00 82.44 99 ILE A O 1
ATOM 798 N N . PHE A 1 100 ? -11.178 -1.871 -3.011 1.00 88.31 100 PHE A N 1
ATOM 799 C CA . PHE A 1 100 ? -10.705 -0.488 -3.121 1.00 88.31 100 PHE A CA 1
ATOM 800 C C . PHE A 1 100 ? -9.856 -0.233 -4.376 1.00 88.31 100 PHE A C 1
ATOM 802 O O . PHE A 1 100 ? -9.811 0.900 -4.855 1.00 88.31 100 PHE A O 1
ATOM 809 N N . GLN A 1 101 ? -9.204 -1.256 -4.936 1.00 81.88 101 GLN A N 1
ATOM 810 C CA . GLN A 1 101 ? -8.440 -1.141 -6.186 1.00 81.88 101 GLN A CA 1
ATOM 811 C C . GLN A 1 101 ? -9.319 -1.131 -7.442 1.00 81.88 101 GLN A C 1
ATOM 813 O O . GLN A 1 101 ? -8.946 -0.516 -8.448 1.00 81.88 101 GLN A O 1
ATOM 818 N N . SER A 1 102 ? -10.461 -1.815 -7.408 1.00 77.19 102 SER A N 1
ATOM 819 C CA . SER A 1 102 ? -11.423 -1.855 -8.515 1.00 77.19 102 SER A CA 1
ATOM 820 C C . SER A 1 102 ? -12.366 -0.649 -8.515 1.00 77.19 102 SER A C 1
ATOM 822 O O . SER A 1 102 ? -12.757 -0.180 -9.589 1.00 77.19 102 SER A O 1
ATOM 824 N N . GLU A 1 103 ? -12.653 -0.083 -7.342 1.00 85.25 103 GLU A N 1
ATOM 825 C CA . GLU A 1 103 ? -13.548 1.059 -7.187 1.00 85.25 103 GLU A CA 1
ATOM 826 C C . GLU A 1 103 ? -12.882 2.425 -7.396 1.00 85.25 103 GLU A C 1
ATOM 828 O O . GLU A 1 103 ? -11.694 2.647 -7.151 1.00 85.25 103 GLU A O 1
ATOM 833 N N . LYS A 1 104 ? -13.691 3.408 -7.814 1.00 86.88 104 LYS A N 1
ATOM 834 C CA . LYS A 1 104 ? -13.251 4.808 -7.919 1.00 86.88 104 LYS A CA 1
ATOM 835 C C . LYS A 1 104 ? -13.685 5.607 -6.688 1.00 86.88 104 LYS A C 1
ATOM 837 O O . LYS A 1 104 ? -14.883 5.625 -6.381 1.00 86.88 104 LYS A O 1
ATOM 842 N N . PRO A 1 105 ? -12.765 6.342 -6.032 1.00 90.69 105 PRO A N 1
ATOM 843 C CA . PRO A 1 105 ? -13.139 7.231 -4.942 1.00 90.69 105 PRO A CA 1
ATOM 844 C C . PRO A 1 105 ? -14.065 8.352 -5.438 1.00 90.69 105 PRO A C 1
ATOM 846 O O . PRO A 1 105 ? -14.188 8.618 -6.637 1.00 90.69 105 PRO A O 1
ATOM 849 N N . SER A 1 106 ? -14.717 9.028 -4.495 1.00 90.75 106 SER A N 1
ATOM 850 C CA . SER A 1 106 ? -15.506 10.232 -4.780 1.00 90.75 106 SER A CA 1
ATOM 851 C C . SER A 1 106 ? -14.611 11.383 -5.264 1.00 90.75 106 SER A C 1
ATOM 853 O O . SER A 1 106 ? -13.385 11.301 -5.197 1.00 90.75 106 SER A O 1
ATOM 855 N N . SER A 1 107 ? -15.213 12.478 -5.742 1.00 89.81 107 SER A N 1
ATOM 856 C CA . SER A 1 107 ? -14.483 13.641 -6.279 1.00 89.81 107 SER A CA 1
ATOM 857 C C . SER A 1 107 ? -13.522 14.296 -5.280 1.00 89.81 107 SER A C 1
ATOM 859 O O . SER A 1 107 ? -12.596 14.986 -5.687 1.00 89.81 107 SER A O 1
ATOM 861 N N . ASP A 1 108 ? -13.718 14.065 -3.982 1.00 90.62 108 ASP A N 1
ATOM 862 C CA . ASP A 1 108 ? -12.837 14.501 -2.895 1.00 90.62 108 ASP A CA 1
ATOM 863 C C . ASP A 1 108 ? -11.693 13.512 -2.591 1.00 90.62 108 ASP A C 1
ATOM 865 O O . ASP A 1 108 ? -11.025 13.633 -1.563 1.00 90.62 108 ASP A O 1
ATOM 869 N N . GLY A 1 109 ? -11.491 12.503 -3.443 1.00 91.94 109 GLY A N 1
ATOM 870 C CA . GLY A 1 109 ? -10.445 11.492 -3.297 1.00 91.94 109 GLY A CA 1
ATOM 871 C C . GLY A 1 109 ? -10.717 10.447 -2.212 1.00 91.94 109 GLY A C 1
ATOM 872 O O . GLY A 1 109 ? -9.802 9.704 -1.849 1.00 91.94 109 GLY A O 1
ATOM 873 N N . GLN A 1 110 ? -11.946 10.366 -1.685 1.00 95.81 110 GLN A N 1
ATOM 874 C CA . GLN A 1 110 ? -12.296 9.460 -0.588 1.00 95.81 110 GLN A CA 1
ATOM 875 C C . GLN A 1 110 ? -13.308 8.383 -0.994 1.00 95.81 110 GLN A C 1
ATOM 877 O O . GLN A 1 110 ? -14.313 8.654 -1.658 1.00 95.81 110 GLN A O 1
ATOM 882 N N . PHE A 1 111 ? -13.087 7.161 -0.517 1.00 95.69 111 PHE A N 1
ATOM 883 C CA . PHE A 1 111 ? -14.112 6.124 -0.473 1.00 95.69 111 PHE A CA 1
ATOM 884 C C . PHE A 1 111 ? -15.057 6.411 0.689 1.00 95.69 111 PHE A C 1
ATOM 886 O O . PHE A 1 111 ? -14.618 6.706 1.804 1.00 95.69 111 PHE A O 1
ATOM 893 N N . LYS A 1 112 ? -16.361 6.365 0.422 1.00 95.06 112 LYS A N 1
ATOM 894 C CA . LYS A 1 112 ? -17.391 6.586 1.437 1.00 95.06 112 LYS A CA 1
ATOM 895 C C . LYS A 1 112 ? -17.792 5.235 1.999 1.00 95.06 112 LYS A C 1
ATOM 897 O O . LYS A 1 112 ? -18.378 4.422 1.288 1.00 95.06 112 LYS A O 1
ATOM 902 N N . VAL A 1 113 ? -17.459 5.016 3.260 1.00 96.38 113 VAL A N 1
ATOM 903 C CA . VAL A 1 113 ? -17.786 3.781 3.966 1.00 96.38 113 VAL A CA 1
ATOM 904 C C . VAL A 1 113 ? -18.570 4.103 5.227 1.00 96.38 113 VAL A C 1
ATOM 906 O O . VAL A 1 113 ? -18.513 5.218 5.756 1.00 96.38 113 VAL A O 1
ATOM 909 N N . GLN A 1 114 ? -19.338 3.135 5.693 1.00 94.38 114 GLN A N 1
ATOM 910 C CA . GLN A 1 114 ? -20.158 3.263 6.883 1.00 94.38 114 GLN A CA 1
ATOM 911 C C . GLN A 1 114 ? -20.031 2.015 7.740 1.00 94.38 114 GLN A C 1
ATOM 913 O O . GLN A 1 114 ? -19.843 0.924 7.214 1.00 94.38 114 GLN A O 1
ATOM 918 N N . VAL A 1 115 ? -20.211 2.175 9.043 1.00 94.56 115 VAL A N 1
ATOM 919 C CA . VAL A 1 115 ? -20.428 1.057 9.962 1.00 94.56 115 VAL A CA 1
ATOM 920 C C . VAL A 1 115 ? -21.856 1.173 10.481 1.00 94.56 115 VAL A C 1
ATOM 922 O O . VAL A 1 115 ? -22.206 2.188 11.090 1.00 94.56 115 VAL A O 1
ATOM 925 N N . HIS A 1 116 ? -22.688 0.182 10.163 1.00 89.06 116 HIS A N 1
ATOM 926 C CA . HIS A 1 116 ? -24.070 0.063 10.631 1.00 89.06 116 HIS A CA 1
ATOM 927 C C . HIS A 1 116 ? -24.064 -0.846 11.851 1.00 89.06 116 HIS A C 1
ATOM 929 O O . HIS A 1 116 ? -23.709 -2.012 11.733 1.00 89.06 116 HIS A O 1
ATOM 935 N N . ILE A 1 117 ? -24.450 -0.310 13.000 1.00 87.44 117 ILE A N 1
ATOM 936 C CA . ILE A 1 117 ? -24.493 -1.017 14.279 1.00 87.44 117 ILE A CA 1
ATOM 937 C C . ILE A 1 117 ? -25.972 -1.260 14.584 1.00 87.44 117 ILE A C 1
ATOM 939 O O . ILE A 1 117 ? -26.750 -0.304 14.709 1.00 87.44 117 ILE A O 1
ATOM 943 N N . GLN A 1 118 ? -26.361 -2.529 14.607 1.00 80.75 118 GLN A N 1
ATOM 944 C CA . GLN A 1 118 ? -27.740 -2.992 14.745 1.00 80.75 118 GLN A CA 1
ATOM 945 C C . GLN A 1 118 ? -27.806 -4.104 15.799 1.00 80.75 118 GLN A C 1
ATOM 947 O O . GLN A 1 118 ? -26.787 -4.697 16.151 1.00 80.75 118 GLN A O 1
ATOM 952 N N . ASP A 1 119 ? -29.010 -4.399 16.288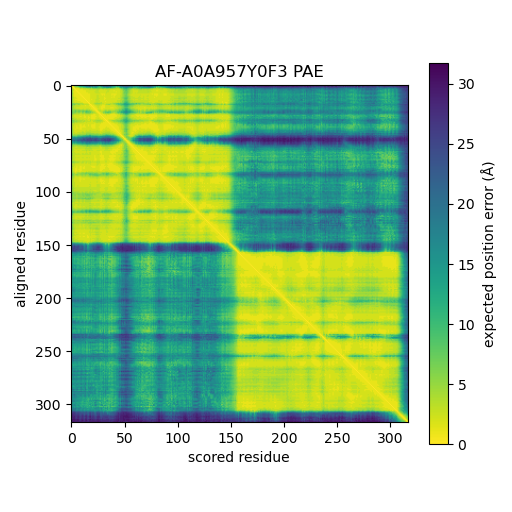 1.00 72.50 119 ASP A N 1
ATOM 953 C CA . ASP A 1 119 ? -29.223 -5.436 17.309 1.00 72.50 119 ASP A CA 1
ATOM 954 C C . ASP A 1 119 ? -28.825 -6.843 16.821 1.00 72.50 119 ASP A C 1
ATOM 956 O O . ASP A 1 119 ? -28.458 -7.702 17.618 1.00 72.50 119 ASP A O 1
ATOM 960 N N . ASP A 1 120 ? -28.881 -7.078 15.507 1.00 73.00 120 ASP A N 1
ATOM 961 C CA . ASP A 1 120 ? -28.534 -8.336 14.838 1.00 73.00 120 ASP A CA 1
ATOM 962 C C . ASP A 1 120 ? -27.089 -8.365 14.298 1.00 73.00 120 ASP A C 1
ATOM 964 O O . ASP A 1 120 ? -26.719 -9.258 13.528 1.00 73.00 120 ASP A O 1
ATOM 968 N N . GLY A 1 121 ? -26.270 -7.388 14.691 1.00 81.31 121 GLY A N 1
ATOM 969 C CA . GLY A 1 121 ? -24.839 -7.338 14.412 1.00 81.31 121 GLY A CA 1
ATOM 970 C C . GLY A 1 121 ? -24.384 -6.070 13.698 1.00 81.31 121 GLY A C 1
ATOM 971 O O . GLY A 1 121 ? -25.128 -5.102 13.504 1.00 81.31 121 GLY A O 1
ATOM 972 N N . THR A 1 122 ? -23.117 -6.079 13.300 1.00 86.81 122 THR A N 1
ATOM 973 C CA . THR A 1 122 ? -22.446 -4.917 12.719 1.00 86.81 122 THR A CA 1
ATOM 974 C C . THR A 1 122 ? -22.061 -5.158 11.266 1.00 86.81 122 THR A C 1
ATOM 976 O O . THR A 1 122 ? -21.339 -6.101 10.941 1.00 86.81 122 THR A O 1
ATOM 979 N N . ASP A 1 123 ? -22.477 -4.241 10.391 1.00 88.25 123 ASP A N 1
ATOM 980 C CA . ASP A 1 123 ? -22.127 -4.274 8.973 1.00 88.25 123 ASP A CA 1
ATOM 981 C C . ASP A 1 123 ? -21.142 -3.156 8.619 1.00 88.25 123 ASP A C 1
ATOM 983 O O . ASP A 1 123 ? -21.405 -1.970 8.849 1.00 88.25 123 ASP A O 1
ATOM 987 N N . PHE A 1 124 ? -20.049 -3.508 7.948 1.00 92.38 124 PHE A N 1
ATOM 988 C CA . PHE A 1 124 ? -19.213 -2.564 7.220 1.00 92.38 124 PHE A CA 1
ATOM 989 C C . PHE A 1 124 ? -19.761 -2.400 5.802 1.00 92.38 124 PHE A C 1
ATOM 991 O O . PHE A 1 124 ? -19.776 -3.335 5.007 1.00 92.38 124 PHE A O 1
ATOM 998 N N . TYR A 1 125 ? -20.253 -1.211 5.478 1.00 90.88 125 TYR A N 1
ATOM 999 C CA . TYR A 1 125 ? -20.796 -0.879 4.167 1.00 90.88 125 TYR A CA 1
ATOM 1000 C C . TYR A 1 125 ? -19.805 -0.041 3.369 1.00 90.88 125 TYR A C 1
ATOM 1002 O O . TYR A 1 125 ? -19.386 1.031 3.813 1.00 90.88 125 TYR A O 1
ATOM 1010 N N . ILE A 1 126 ? -19.509 -0.475 2.149 1.00 89.12 126 ILE A N 1
ATOM 1011 C CA . ILE A 1 126 ? -18.714 0.278 1.181 1.00 89.12 126 ILE A CA 1
ATOM 1012 C C . ILE A 1 126 ? -19.656 0.760 0.077 1.00 89.12 126 ILE A C 1
ATOM 1014 O O . ILE A 1 126 ? -20.345 -0.037 -0.566 1.00 89.12 126 ILE A O 1
ATOM 1018 N N . ALA A 1 127 ? -19.709 2.077 -0.143 1.00 84.12 127 ALA A N 1
ATOM 1019 C CA . ALA A 1 127 ? -20.595 2.656 -1.147 1.00 84.12 127 ALA A CA 1
ATOM 1020 C C . ALA A 1 127 ? -20.333 2.058 -2.537 1.00 84.12 127 ALA A C 1
ATOM 1022 O O . ALA A 1 127 ? -19.188 2.016 -2.974 1.00 84.12 127 ALA A O 1
ATOM 1023 N N . ARG A 1 128 ? -21.416 1.677 -3.233 1.00 82.50 128 ARG A N 1
ATOM 1024 C CA . ARG A 1 128 ? -21.430 1.023 -4.564 1.00 82.50 128 ARG A CA 1
ATOM 1025 C C . ARG A 1 128 ? -20.953 -0.430 -4.599 1.00 82.50 128 ARG A C 1
ATOM 1027 O O . ARG A 1 128 ? -21.063 -1.045 -5.649 1.00 82.50 128 ARG A O 1
ATOM 1034 N N . VAL A 1 129 ? -20.512 -0.976 -3.470 1.00 85.69 129 VAL A N 1
ATOM 1035 C CA . VAL A 1 129 ? -20.037 -2.360 -3.383 1.00 85.69 129 VAL A CA 1
ATOM 1036 C C . VAL A 1 129 ? -21.052 -3.214 -2.637 1.00 85.69 129 VAL A C 1
ATOM 1038 O O . VAL A 1 129 ? -21.639 -4.122 -3.213 1.00 85.69 129 VAL A O 1
ATOM 1041 N N . GLY A 1 130 ? -21.311 -2.908 -1.365 1.00 76.38 130 GLY A N 1
ATOM 1042 C CA . GLY A 1 130 ? -22.170 -3.752 -0.539 1.00 76.38 130 GLY A CA 1
ATOM 1043 C C . GLY A 1 130 ? -21.837 -3.693 0.945 1.00 76.38 130 GLY A C 1
ATOM 1044 O O . GLY A 1 130 ? -21.140 -2.785 1.404 1.00 76.38 130 GLY A O 1
ATOM 1045 N N . ARG A 1 131 ? -22.395 -4.648 1.692 1.00 85.75 131 ARG A N 1
ATOM 1046 C CA . ARG A 1 131 ? -22.240 -4.799 3.144 1.00 85.75 131 ARG A CA 1
ATOM 1047 C C . ARG A 1 131 ? -21.473 -6.074 3.466 1.00 85.75 131 ARG A C 1
ATOM 1049 O O . ARG A 1 131 ? -21.720 -7.101 2.844 1.00 85.75 131 ARG A O 1
ATOM 1056 N N . PHE A 1 132 ? -20.623 -5.993 4.478 1.00 81.81 132 PHE A N 1
ATOM 1057 C CA . PHE A 1 132 ? -19.808 -7.086 4.992 1.00 81.81 132 PHE A CA 1
ATOM 1058 C C . PHE A 1 132 ? -20.070 -7.216 6.491 1.00 81.81 132 PHE A C 1
ATOM 1060 O O . PHE A 1 132 ? -20.040 -6.208 7.197 1.00 81.81 132 PHE A O 1
ATOM 1067 N N . LYS A 1 133 ? -20.341 -8.429 6.980 1.00 84.62 133 LYS A N 1
ATOM 1068 C CA . LYS A 1 133 ? -20.458 -8.685 8.422 1.00 84.62 133 LYS A CA 1
ATOM 1069 C C . LYS A 1 133 ? -19.078 -8.588 9.058 1.00 84.62 133 LYS A C 1
ATOM 1071 O O . LYS A 1 133 ? -18.130 -9.177 8.542 1.00 84.62 133 LYS A O 1
ATOM 1076 N N . VAL A 1 134 ? -18.965 -7.831 10.148 1.00 91.19 134 VAL A N 1
ATOM 1077 C CA . VAL A 1 134 ? -17.663 -7.531 10.768 1.00 91.19 134 VAL A CA 1
ATOM 1078 C C . VAL A 1 134 ? -17.599 -7.792 12.269 1.00 91.19 134 VAL A C 1
ATOM 1080 O O . VAL A 1 134 ? -16.636 -7.400 12.922 1.00 91.19 134 VAL A O 1
ATOM 1083 N N . ASP A 1 135 ? -18.588 -8.494 12.821 1.00 86.06 135 ASP A N 1
ATOM 1084 C CA . ASP A 1 135 ? -18.672 -8.816 14.250 1.00 86.06 135 ASP A CA 1
ATOM 1085 C C . ASP A 1 135 ? -17.423 -9.552 14.776 1.00 86.06 135 ASP A C 1
ATOM 1087 O O . ASP A 1 135 ? -16.994 -9.317 15.901 1.00 86.06 135 ASP A O 1
ATOM 1091 N N . GLY A 1 136 ? -16.777 -10.375 13.941 1.00 82.81 136 GLY A N 1
ATOM 1092 C CA . GLY A 1 136 ? -15.545 -11.100 14.285 1.00 82.81 136 GLY A CA 1
ATOM 1093 C C . GLY A 1 136 ? -14.257 -10.261 14.296 1.00 82.81 136 GLY A C 1
ATOM 1094 O O . GLY A 1 136 ? -13.188 -10.800 14.572 1.00 82.81 136 GLY A O 1
ATOM 1095 N N . PHE A 1 137 ? -14.332 -8.966 13.980 1.00 90.88 137 PHE A N 1
ATOM 1096 C CA . PHE A 1 137 ? -13.169 -8.072 13.887 1.00 90.88 137 PHE A CA 1
ATOM 1097 C C . PHE A 1 137 ? -13.139 -6.988 14.970 1.00 90.88 137 PHE A C 1
ATOM 1099 O O . PHE A 1 137 ? -12.351 -6.042 14.891 1.00 90.88 137 PHE A O 1
ATOM 1106 N N . PHE A 1 138 ? -14.012 -7.089 15.969 1.00 93.75 138 PHE A N 1
ATOM 1107 C CA . PHE A 1 138 ? -13.906 -6.275 17.171 1.00 93.75 138 PHE A CA 1
ATOM 1108 C C . PHE A 1 138 ? -12.821 -6.833 18.082 1.00 93.75 138 PHE A C 1
ATOM 1110 O O . PHE A 1 138 ? -12.829 -8.026 18.367 1.00 93.75 138 PHE A O 1
ATOM 1117 N N . GLY A 1 139 ? -11.946 -5.960 18.579 1.00 94.25 139 GLY A N 1
ATOM 1118 C CA . GLY A 1 139 ? -10.884 -6.349 19.497 1.00 94.25 139 GLY A CA 1
ATOM 1119 C C . GLY A 1 139 ? -9.477 -6.048 19.029 1.00 94.25 139 GLY A C 1
ATOM 1120 O O . GLY A 1 139 ? -9.228 -5.343 18.050 1.00 94.25 139 GLY A O 1
ATOM 1121 N N . TRP A 1 140 ? -8.544 -6.513 19.850 1.00 95.56 140 TRP A N 1
ATOM 1122 C CA . TRP A 1 140 ? -7.112 -6.303 19.683 1.00 95.56 140 TRP A CA 1
ATOM 1123 C C . TRP A 1 140 ? -6.421 -7.544 19.121 1.00 95.56 140 TRP A C 1
ATOM 1125 O O . TRP A 1 140 ? -5.240 -7.476 18.794 1.00 95.56 140 TRP A O 1
ATOM 1135 N N . GLU A 1 141 ? -7.132 -8.659 18.964 1.00 91.44 141 GLU A N 1
ATOM 1136 C CA . GLU A 1 141 ? -6.602 -9.985 18.656 1.00 91.44 141 GLU A CA 1
ATOM 1137 C C . GLU A 1 141 ? -5.755 -9.979 17.383 1.00 91.44 141 GLU A C 1
ATOM 1139 O O . GLU A 1 141 ? -4.662 -10.548 17.367 1.00 91.44 141 GLU A O 1
ATOM 1144 N N . GLN A 1 142 ? -6.202 -9.293 16.325 1.00 89.00 142 GLN A N 1
ATOM 1145 C CA . GLN A 1 142 ? -5.457 -9.230 15.065 1.00 89.00 142 GLN A CA 1
ATOM 1146 C C . GLN A 1 142 ? -4.133 -8.468 15.236 1.00 89.00 142 GLN A C 1
ATOM 1148 O O . GLN A 1 142 ? -3.114 -8.849 14.652 1.00 89.00 142 GLN A O 1
ATOM 1153 N N . LEU A 1 143 ? -4.123 -7.416 16.061 1.00 94.19 143 LEU A N 1
ATOM 1154 C CA . LEU A 1 143 ? -2.925 -6.635 16.378 1.00 94.19 143 LEU A CA 1
ATOM 1155 C C . LEU A 1 143 ? -2.006 -7.393 17.341 1.00 94.19 143 LEU A C 1
ATOM 1157 O O . LEU A 1 143 ? -0.800 -7.461 17.116 1.00 94.19 143 LEU A O 1
ATOM 1161 N N . GLU A 1 144 ? -2.550 -8.031 18.370 1.00 93.44 144 GLU A N 1
ATOM 1162 C CA . GLU A 1 144 ? -1.788 -8.877 19.285 1.00 93.44 144 GLU A CA 1
ATOM 1163 C C . GLU A 1 144 ? -1.127 -10.046 18.562 1.00 93.44 144 GLU A C 1
ATOM 1165 O O . GLU A 1 144 ? 0.027 -10.368 18.842 1.00 93.44 144 GLU A O 1
ATOM 1170 N N . ALA A 1 145 ? -1.822 -10.664 17.605 1.00 87.19 145 ALA A N 1
ATOM 1171 C CA . ALA A 1 145 ? -1.253 -11.711 16.770 1.00 87.19 145 ALA A CA 1
ATOM 1172 C C . ALA A 1 145 ? -0.031 -11.197 16.000 1.00 87.19 145 ALA A C 1
ATOM 1174 O O . ALA A 1 145 ? 0.968 -11.904 15.921 1.00 87.19 145 ALA A O 1
ATOM 1175 N N . VAL A 1 146 ? -0.059 -9.958 15.490 1.00 88.00 146 VAL A N 1
ATOM 1176 C CA . VAL A 1 146 ? 1.115 -9.324 14.858 1.00 88.00 146 VAL A CA 1
ATOM 1177 C C . VAL A 1 146 ? 2.230 -9.085 15.874 1.00 88.00 146 VAL A C 1
ATOM 1179 O O . VAL A 1 146 ? 3.392 -9.359 15.583 1.00 88.00 146 VAL A O 1
ATOM 1182 N N . ALA A 1 147 ? 1.896 -8.575 17.060 1.00 87.38 147 ALA A N 1
ATOM 1183 C CA . ALA A 1 147 ? 2.878 -8.302 18.105 1.00 87.38 147 ALA A CA 1
ATOM 1184 C C . ALA A 1 147 ? 3.578 -9.587 18.588 1.00 87.38 147 ALA A C 1
ATOM 1186 O O . ALA A 1 147 ? 4.781 -9.559 18.846 1.00 87.38 147 ALA A O 1
ATOM 1187 N N . LYS A 1 148 ? 2.845 -10.708 18.652 1.00 84.12 148 LYS A N 1
ATOM 1188 C CA . LYS A 1 148 ? 3.351 -12.047 19.000 1.00 84.12 148 LYS A CA 1
ATOM 1189 C C . LYS A 1 148 ? 4.119 -12.700 17.850 1.00 84.12 148 LYS A C 1
ATOM 1191 O O . LYS A 1 148 ? 5.126 -13.350 18.092 1.00 84.12 148 LYS A O 1
ATOM 1196 N N . SER A 1 149 ? 3.675 -12.505 16.607 1.00 71.31 149 SER A N 1
ATOM 1197 C CA . SER A 1 149 ? 4.311 -13.051 15.402 1.00 71.31 149 SER A CA 1
ATOM 1198 C C . SER A 1 149 ? 5.463 -12.187 14.886 1.00 71.31 149 SER A C 1
ATOM 1200 O O . SER A 1 149 ? 5.772 -12.255 13.694 1.00 71.31 149 SER A O 1
ATOM 1202 N N . ARG A 1 150 ? 6.052 -11.325 15.730 1.00 60.88 150 ARG A N 1
ATOM 1203 C CA . ARG A 1 150 ? 7.260 -10.584 15.361 1.00 60.88 150 ARG A CA 1
ATOM 1204 C C . ARG A 1 150 ? 8.272 -11.601 14.869 1.00 60.88 150 ARG A C 1
ATOM 1206 O O . ARG A 1 150 ? 8.564 -12.539 15.611 1.00 60.88 150 ARG A O 1
ATOM 1213 N N . PRO A 1 151 ? 8.755 -11.470 13.635 1.00 51.84 151 PRO A N 1
ATOM 1214 C CA . PRO A 1 151 ? 9.652 -12.477 13.144 1.00 51.84 151 PRO A CA 1
ATOM 1215 C C . PRO A 1 151 ? 10.915 -12.518 13.998 1.00 51.84 151 PRO A C 1
ATOM 1217 O O . PRO A 1 151 ? 11.503 -11.474 14.286 1.00 51.84 151 PRO A O 1
ATOM 1220 N N . ASP A 1 152 ? 11.324 -13.724 14.378 1.00 44.28 152 ASP A N 1
ATOM 1221 C CA . ASP A 1 152 ? 12.702 -13.969 14.779 1.00 44.28 152 ASP A CA 1
ATOM 1222 C C . ASP A 1 152 ? 13.616 -13.490 13.643 1.00 44.28 152 ASP A C 1
ATOM 1224 O O . ASP A 1 152 ? 13.347 -13.753 12.468 1.00 44.28 152 ASP A O 1
ATOM 1228 N N . GLU A 1 153 ? 14.716 -12.814 13.979 1.00 45.81 153 GLU A N 1
ATOM 1229 C CA . GLU A 1 153 ? 15.674 -12.225 13.026 1.00 45.81 153 GLU A CA 1
ATOM 1230 C C . GLU A 1 153 ? 16.337 -13.252 12.073 1.00 45.81 153 GLU A C 1
ATOM 1232 O O . GLU A 1 153 ? 17.104 -12.877 11.187 1.00 45.81 153 GLU A O 1
ATOM 1237 N N . ASN A 1 154 ? 16.004 -14.543 12.186 1.00 41.88 154 ASN A N 1
ATOM 1238 C CA . ASN A 1 154 ? 16.440 -15.636 11.314 1.00 41.88 154 ASN A CA 1
ATOM 1239 C C . ASN A 1 154 ? 15.637 -15.725 10.006 1.00 41.88 154 ASN A C 1
ATOM 1241 O O . ASN A 1 154 ? 15.185 -16.793 9.582 1.00 41.88 154 ASN A O 1
ATOM 1245 N N . HIS A 1 155 ? 15.480 -14.600 9.317 1.00 53.81 155 HIS A N 1
ATOM 1246 C CA . HIS A 1 155 ? 14.974 -14.628 7.955 1.00 53.81 155 HIS A CA 1
ATOM 1247 C C . HIS A 1 155 ? 16.035 -15.152 6.999 1.00 53.81 155 HIS A C 1
ATOM 1249 O O . HIS A 1 155 ? 17.142 -14.621 6.921 1.00 53.81 155 HIS A O 1
ATOM 1255 N N . GLN A 1 156 ? 15.658 -16.168 6.226 1.00 55.59 156 GLN A N 1
ATOM 1256 C CA . GLN A 1 156 ? 16.386 -16.586 5.037 1.00 55.59 156 GLN A CA 1
ATOM 1257 C C . GLN A 1 156 ? 16.705 -15.332 4.203 1.00 55.59 156 GLN A C 1
ATOM 1259 O O . GLN A 1 156 ? 15.796 -14.578 3.847 1.00 55.59 156 GLN A O 1
ATOM 1264 N N . GLU A 1 157 ? 17.989 -15.054 3.958 1.00 73.94 157 GLU A N 1
ATOM 1265 C CA . GLU A 1 157 ? 18.386 -13.860 3.212 1.00 73.94 157 GLU A CA 1
ATOM 1266 C C . GLU A 1 157 ? 17.956 -14.000 1.747 1.00 73.94 157 GLU A C 1
ATOM 1268 O O . GLU A 1 157 ? 18.695 -14.535 0.922 1.00 73.94 157 GLU A O 1
ATOM 1273 N N . LEU A 1 158 ? 16.757 -13.509 1.423 1.00 87.12 158 LEU A N 1
ATOM 1274 C CA . LEU A 1 158 ? 16.280 -13.456 0.046 1.00 87.12 158 LEU A CA 1
ATOM 1275 C C . LEU A 1 158 ? 17.211 -12.566 -0.781 1.00 87.12 158 LEU A C 1
ATOM 1277 O O . LEU A 1 158 ? 17.550 -11.441 -0.387 1.00 87.12 158 LEU A O 1
ATOM 1281 N N . ASN A 1 159 ? 17.640 -13.080 -1.928 1.00 90.81 159 ASN A N 1
ATOM 1282 C CA . ASN A 1 159 ? 18.444 -12.326 -2.878 1.00 90.81 159 ASN A CA 1
ATOM 1283 C C . ASN A 1 159 ? 17.555 -11.522 -3.851 1.00 90.81 159 ASN A C 1
ATOM 1285 O O . ASN A 1 159 ? 16.327 -11.607 -3.831 1.00 90.81 159 ASN A O 1
ATOM 1289 N N . HIS A 1 160 ? 18.189 -10.722 -4.710 1.00 92.62 160 HIS A N 1
ATOM 1290 C CA . HIS A 1 160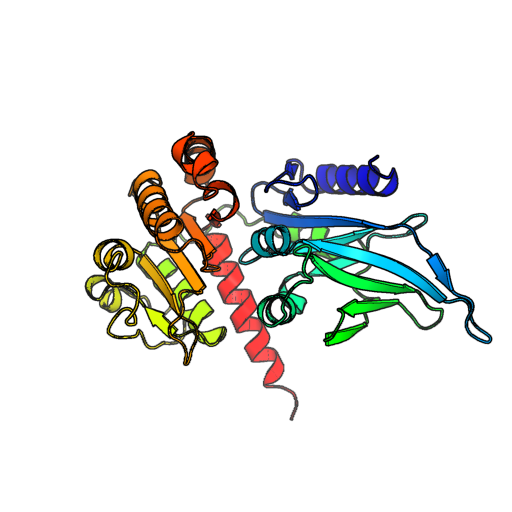 ? 17.489 -9.855 -5.659 1.00 92.62 160 HIS A CA 1
ATOM 1291 C C . HIS A 1 160 ? 16.537 -10.625 -6.595 1.00 92.62 160 HIS A C 1
ATOM 1293 O O . HIS A 1 160 ? 15.375 -10.243 -6.724 1.00 92.62 160 HIS A O 1
ATOM 1299 N N . SER A 1 161 ? 16.982 -11.733 -7.200 1.00 94.69 161 SER A N 1
ATOM 1300 C CA . SER A 1 161 ? 16.154 -12.476 -8.157 1.00 94.69 161 SER A CA 1
ATOM 1301 C C . SER A 1 161 ? 15.029 -13.262 -7.481 1.00 94.69 161 SER A C 1
ATOM 1303 O O . SER A 1 161 ? 13.937 -13.381 -8.037 1.00 94.69 161 SER A O 1
ATOM 1305 N N . GLN A 1 162 ? 15.237 -13.723 -6.247 1.00 95.25 162 GLN A N 1
ATOM 1306 C CA . GLN A 1 162 ? 14.183 -14.325 -5.428 1.00 95.25 162 GLN A CA 1
ATOM 1307 C C . GLN A 1 162 ? 13.062 -13.321 -5.135 1.00 95.25 162 GLN A C 1
ATOM 1309 O O . GLN A 1 162 ? 11.887 -13.646 -5.290 1.00 95.25 162 GLN A O 1
ATOM 1314 N N . ILE A 1 163 ? 13.405 -12.073 -4.802 1.00 95.00 163 ILE A N 1
ATOM 1315 C CA . ILE A 1 163 ? 12.410 -11.009 -4.613 1.00 95.00 163 ILE A CA 1
ATOM 1316 C C . ILE A 1 163 ? 11.695 -10.667 -5.926 1.00 95.00 163 ILE A C 1
ATOM 1318 O O . ILE A 1 163 ? 10.469 -10.552 -5.918 1.00 95.00 163 ILE A O 1
ATOM 1322 N N . GLN A 1 164 ? 12.410 -10.556 -7.054 1.00 97.06 164 GLN A N 1
ATOM 1323 C CA . GLN A 1 164 ? 11.776 -10.362 -8.368 1.00 97.06 164 GLN A CA 1
ATOM 1324 C C . GLN A 1 164 ? 10.775 -11.487 -8.682 1.00 97.06 164 GLN A C 1
ATOM 1326 O O . GLN A 1 164 ? 9.674 -11.216 -9.162 1.00 97.06 164 GLN A O 1
ATOM 1331 N N . THR A 1 165 ? 11.126 -12.733 -8.351 1.00 97.75 165 THR A N 1
ATOM 1332 C CA . THR A 1 165 ? 10.255 -13.903 -8.541 1.00 97.75 165 THR A CA 1
ATOM 1333 C C . THR A 1 165 ? 8.980 -13.781 -7.709 1.00 97.75 165 THR A C 1
ATOM 1335 O O . THR A 1 165 ? 7.883 -13.884 -8.254 1.00 97.75 165 THR A O 1
ATOM 1338 N N . LEU A 1 166 ? 9.101 -13.499 -6.408 1.00 96.00 166 LEU A N 1
ATOM 1339 C CA . LEU A 1 166 ? 7.944 -13.353 -5.51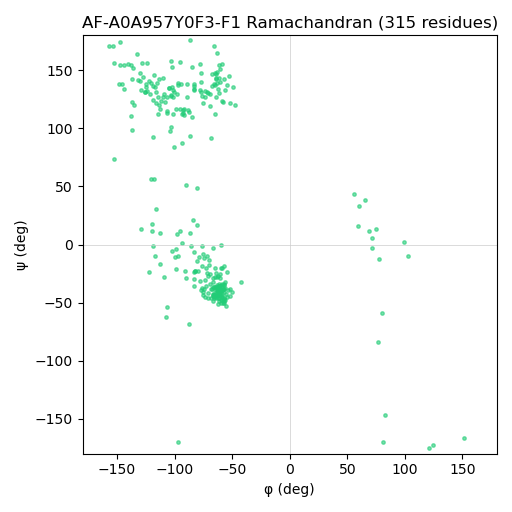9 1.00 96.00 166 LEU A CA 1
ATOM 1340 C C . LEU A 1 166 ? 7.033 -12.197 -5.959 1.00 96.00 166 LEU A C 1
ATOM 1342 O O . LEU A 1 166 ? 5.818 -12.368 -6.034 1.00 96.00 166 LEU A O 1
ATOM 1346 N N . LEU A 1 167 ? 7.603 -11.038 -6.306 1.00 96.50 167 LEU A N 1
ATOM 1347 C CA . LEU A 1 167 ? 6.845 -9.884 -6.807 1.00 96.50 167 LEU A CA 1
ATOM 1348 C C . LEU A 1 167 ? 6.122 -10.188 -8.121 1.00 96.50 167 LEU A C 1
ATOM 1350 O O . LEU A 1 167 ? 4.987 -9.753 -8.315 1.00 96.50 167 LEU A O 1
ATOM 1354 N N . GLY A 1 168 ? 6.759 -10.920 -9.033 1.00 97.62 168 GLY A N 1
ATOM 1355 C CA . GLY A 1 168 ? 6.118 -11.336 -10.274 1.00 97.62 168 GLY A CA 1
ATOM 1356 C C . GLY A 1 168 ? 4.967 -12.313 -10.031 1.00 97.62 168 GLY A C 1
ATOM 1357 O O . GLY A 1 168 ? 3.879 -12.101 -10.562 1.00 97.62 168 GLY A O 1
ATOM 1358 N N . ALA A 1 169 ? 5.152 -13.299 -9.149 1.00 96.44 169 ALA A N 1
ATOM 1359 C CA . ALA A 1 169 ? 4.109 -14.258 -8.790 1.00 96.44 169 ALA A CA 1
ATOM 1360 C C . ALA A 1 169 ? 2.911 -13.583 -8.103 1.00 96.44 169 ALA A C 1
ATOM 1362 O O . ALA A 1 169 ? 1.766 -13.838 -8.471 1.00 96.44 169 ALA A O 1
ATOM 1363 N N . ILE A 1 170 ? 3.159 -12.649 -7.174 1.00 92.50 170 ILE A N 1
ATOM 1364 C CA . ILE A 1 170 ? 2.102 -11.817 -6.575 1.00 92.50 170 ILE A CA 1
ATOM 1365 C C . ILE A 1 170 ? 1.339 -11.062 -7.668 1.00 92.50 170 ILE A C 1
ATOM 1367 O O . ILE A 1 170 ? 0.111 -11.090 -7.695 1.00 92.50 170 ILE A O 1
ATOM 1371 N N . GLY A 1 171 ? 2.043 -10.376 -8.572 1.00 93.06 171 GLY A N 1
ATOM 1372 C CA . GLY A 1 171 ? 1.391 -9.602 -9.625 1.00 93.06 171 GLY A CA 1
ATOM 1373 C C . GLY A 1 171 ? 0.555 -10.477 -10.563 1.00 93.06 171 GLY A C 1
ATOM 1374 O O . GLY A 1 171 ? -0.546 -10.082 -10.948 1.00 93.06 171 GLY A O 1
ATOM 1375 N N . ALA A 1 172 ? 1.052 -11.670 -10.898 1.00 95.12 172 ALA A N 1
ATOM 1376 C CA . ALA A 1 172 ? 0.353 -12.633 -11.740 1.00 95.12 172 ALA A CA 1
ATOM 1377 C C . ALA A 1 172 ? -0.928 -13.143 -11.064 1.00 95.12 172 ALA A C 1
ATOM 1379 O O . ALA A 1 172 ? -1.986 -13.136 -11.693 1.00 95.12 172 ALA A O 1
ATOM 1380 N N . ALA A 1 173 ? -0.856 -13.492 -9.775 1.00 89.44 173 ALA A N 1
ATOM 1381 C CA . ALA A 1 173 ? -2.017 -13.878 -8.973 1.00 89.44 173 ALA A CA 1
ATOM 1382 C C . ALA A 1 173 ? -3.053 -12.744 -8.868 1.00 89.44 173 ALA A C 1
ATOM 1384 O O . ALA A 1 173 ? -4.252 -12.991 -8.932 1.00 89.44 173 ALA A O 1
ATOM 1385 N N . LYS A 1 174 ? -2.605 -11.482 -8.826 1.00 85.81 174 LYS A N 1
ATOM 1386 C CA . LYS A 1 174 ? -3.470 -10.286 -8.886 1.00 85.81 174 LYS A CA 1
ATOM 1387 C C . LYS A 1 174 ? -3.922 -9.912 -10.309 1.00 85.81 174 LYS A C 1
ATOM 1389 O O . LYS A 1 174 ? -4.375 -8.792 -10.541 1.00 85.81 174 LYS A O 1
ATOM 1394 N N . ASN A 1 175 ? -3.801 -10.831 -11.271 1.00 91.62 175 ASN A N 1
ATOM 1395 C CA . ASN A 1 175 ? -4.256 -10.681 -12.654 1.00 91.62 175 ASN A CA 1
ATOM 1396 C C . ASN A 1 175 ? -3.601 -9.502 -13.413 1.00 91.62 175 ASN A C 1
ATOM 1398 O O . ASN A 1 175 ? -4.214 -8.881 -14.289 1.00 91.62 175 ASN A O 1
ATOM 1402 N N . PHE A 1 176 ? -2.339 -9.190 -13.105 1.00 93.56 176 PHE A N 1
ATOM 1403 C CA . PHE A 1 176 ? -1.527 -8.237 -13.863 1.00 93.56 176 PHE A CA 1
ATOM 1404 C C . PHE A 1 176 ? -0.646 -8.938 -14.902 1.00 93.56 176 PHE A C 1
ATOM 1406 O O . PHE A 1 176 ? -0.320 -10.119 -14.798 1.00 93.56 176 PHE A O 1
ATOM 1413 N N . ASN A 1 177 ? -0.253 -8.186 -15.927 1.00 97.25 177 ASN A N 1
ATOM 1414 C CA . ASN A 1 177 ? 0.855 -8.553 -16.799 1.00 97.25 177 ASN A CA 1
ATOM 1415 C C . ASN A 1 177 ? 2.163 -8.123 -16.134 1.00 97.25 177 ASN A C 1
ATOM 1417 O O . ASN A 1 177 ? 2.258 -7.006 -15.621 1.00 97.25 177 ASN A O 1
ATOM 1421 N N . ILE A 1 178 ? 3.168 -8.993 -16.165 1.00 98.06 178 ILE A N 1
ATOM 1422 C CA . ILE A 1 178 ? 4.447 -8.759 -15.494 1.00 98.06 178 ILE A CA 1
ATOM 1423 C C . ILE A 1 178 ? 5.498 -8.395 -16.527 1.00 98.06 178 ILE A C 1
ATOM 1425 O O . ILE A 1 178 ? 5.599 -9.037 -17.568 1.00 98.06 178 ILE A O 1
ATOM 1429 N N . TRP A 1 179 ? 6.294 -7.370 -16.254 1.00 97.94 179 TRP A N 1
ATOM 1430 C CA . TRP A 1 179 ? 7.514 -7.097 -17.001 1.00 97.94 179 TRP A CA 1
ATOM 1431 C C . TRP A 1 179 ? 8.700 -7.104 -16.037 1.00 97.94 179 TRP A C 1
ATOM 1433 O O . TRP A 1 179 ? 8.667 -6.462 -14.990 1.00 97.94 179 TRP A O 1
ATOM 1443 N N . ILE A 1 180 ? 9.731 -7.860 -16.406 1.00 97.81 180 ILE A N 1
ATOM 1444 C CA . ILE A 1 180 ? 11.033 -7.955 -15.735 1.00 97.81 180 ILE A CA 1
ATOM 1445 C C . ILE A 1 180 ? 12.099 -7.800 -16.833 1.00 97.81 180 ILE A C 1
ATOM 1447 O O . ILE A 1 180 ? 11.885 -8.337 -17.940 1.00 97.81 180 ILE A O 1
ATOM 1451 N N . PRO A 1 181 ? 13.223 -7.096 -16.581 1.00 95.62 181 PRO A N 1
ATOM 1452 C CA . PRO A 1 181 ? 14.313 -6.963 -17.541 1.00 95.62 181 PRO A CA 1
ATOM 1453 C C . PRO A 1 181 ? 14.738 -8.317 -18.107 1.00 95.62 181 PRO A C 1
ATOM 1455 O O . PRO A 1 181 ? 14.891 -9.296 -17.380 1.00 95.62 181 PRO A O 1
ATOM 1458 N N . ILE A 1 182 ? 14.936 -8.392 -19.426 1.00 94.06 182 ILE A N 1
ATOM 1459 C CA . ILE A 1 182 ? 15.206 -9.668 -20.111 1.00 94.06 182 ILE A CA 1
ATOM 1460 C C . ILE A 1 182 ? 16.430 -10.400 -19.542 1.00 94.06 182 ILE A C 1
ATOM 1462 O O . ILE A 1 182 ? 16.415 -11.623 -19.430 1.00 94.06 182 ILE A O 1
ATOM 1466 N N . ASN A 1 183 ? 17.438 -9.639 -19.107 1.00 94.25 183 ASN A N 1
ATOM 1467 C CA . ASN A 1 183 ? 18.686 -10.149 -18.541 1.00 94.25 183 ASN A CA 1
ATOM 1468 C C . ASN A 1 183 ? 18.516 -10.789 -17.153 1.00 94.25 183 ASN A C 1
ATOM 1470 O O . ASN A 1 183 ? 19.389 -11.546 -16.729 1.00 94.25 183 ASN A O 1
ATOM 1474 N N . ASP A 1 184 ? 17.410 -10.510 -16.463 1.00 94.88 184 ASP A N 1
ATOM 1475 C CA . ASP A 1 184 ? 17.143 -11.034 -15.122 1.00 94.88 184 ASP A CA 1
ATOM 1476 C C . ASP A 1 184 ? 16.211 -12.248 -15.143 1.00 94.88 184 ASP A C 1
ATOM 1478 O O . ASP A 1 184 ? 16.244 -13.066 -14.226 1.00 94.88 184 ASP A O 1
ATOM 1482 N N . ARG A 1 185 ? 15.430 -12.435 -16.218 1.00 95.69 185 ARG A N 1
ATOM 1483 C CA . ARG A 1 185 ? 14.424 -13.512 -16.318 1.00 95.69 185 ARG A CA 1
ATOM 1484 C C . ARG A 1 185 ? 15.010 -14.911 -16.132 1.00 95.69 185 ARG A C 1
ATOM 1486 O O . ARG A 1 185 ? 14.361 -15.766 -15.542 1.00 95.69 185 ARG A O 1
ATOM 1493 N N . SER A 1 186 ? 16.236 -15.152 -16.599 1.00 95.44 186 SER A N 1
ATOM 1494 C CA . SER A 1 186 ? 16.904 -16.454 -16.444 1.00 95.44 186 SER A CA 1
ATOM 1495 C C . SER A 1 186 ? 17.405 -16.723 -15.022 1.00 95.44 186 SER A C 1
ATOM 1497 O O . SER A 1 186 ? 17.840 -17.835 -14.737 1.00 95.44 186 SER A O 1
ATOM 1499 N N . ARG A 1 187 ? 17.408 -15.709 -14.147 1.00 95.81 187 ARG A N 1
ATOM 1500 C CA . ARG A 1 187 ? 17.850 -15.799 -12.746 1.00 95.81 187 ARG A CA 1
ATOM 1501 C C . ARG A 1 187 ? 16.684 -15.955 -11.768 1.00 95.81 187 ARG A C 1
ATOM 1503 O O . ARG A 1 187 ? 16.937 -16.069 -10.569 1.00 95.81 187 ARG A O 1
ATOM 1510 N N . LEU A 1 188 ? 15.443 -15.910 -12.260 1.00 96.56 188 LEU A N 1
ATOM 1511 C CA . LEU A 1 188 ? 14.247 -16.111 -11.445 1.00 96.56 188 LEU A CA 1
ATOM 1512 C C . LEU A 1 188 ? 14.265 -17.508 -10.812 1.00 96.56 188 LEU A C 1
ATOM 1514 O O . LEU A 1 188 ? 14.669 -18.488 -11.439 1.00 96.56 188 LEU A O 1
ATOM 1518 N N . ASP A 1 189 ? 13.846 -17.575 -9.553 1.00 95.44 189 ASP A N 1
ATOM 1519 C CA . ASP A 1 189 ? 13.924 -18.767 -8.713 1.00 95.44 189 ASP A CA 1
ATOM 1520 C C . ASP A 1 189 ? 12.563 -19.464 -8.647 1.00 95.44 189 ASP A C 1
ATOM 1522 O O . ASP A 1 189 ? 11.771 -19.276 -7.722 1.00 95.44 189 ASP A O 1
ATOM 1526 N N . TRP A 1 190 ? 12.289 -20.294 -9.649 1.00 95.38 190 TRP A N 1
ATOM 1527 C CA . TRP A 1 190 ? 11.023 -21.022 -9.773 1.00 95.38 190 TRP A CA 1
ATOM 1528 C C . TRP A 1 190 ? 10.792 -22.087 -8.692 1.00 95.38 190 TRP A C 1
ATOM 1530 O O . TRP A 1 190 ? 9.723 -22.691 -8.665 1.00 95.38 190 TRP A O 1
ATOM 1540 N N . ALA A 1 191 ? 11.750 -22.321 -7.788 1.00 93.25 191 ALA A N 1
ATOM 1541 C CA . ALA A 1 191 ? 11.508 -23.143 -6.606 1.00 93.25 191 ALA A CA 1
ATOM 1542 C C . ALA A 1 191 ? 10.698 -22.395 -5.528 1.00 93.25 191 ALA A C 1
ATOM 1544 O O . ALA A 1 191 ? 10.119 -23.037 -4.653 1.00 93.25 191 ALA A O 1
ATOM 1545 N N . LEU A 1 192 ? 10.640 -21.056 -5.579 1.00 90.75 192 LEU A N 1
ATOM 1546 C CA . LEU A 1 192 ? 9.935 -20.233 -4.588 1.00 90.75 192 LEU A CA 1
ATOM 1547 C C . LEU A 1 192 ? 8.466 -19.962 -4.920 1.00 90.75 192 LEU A C 1
ATOM 1549 O O . LEU A 1 192 ? 7.673 -19.730 -4.006 1.00 90.75 192 LEU A O 1
ATOM 1553 N N . ALA A 1 193 ? 8.105 -19.937 -6.203 1.00 92.62 193 ALA A N 1
ATOM 1554 C CA . ALA A 1 193 ? 6.762 -19.581 -6.642 1.00 92.62 193 ALA A CA 1
ATOM 1555 C C . ALA A 1 193 ? 6.394 -20.228 -7.987 1.00 92.62 193 ALA A C 1
ATOM 1557 O O . ALA A 1 193 ? 7.294 -20.538 -8.774 1.00 92.62 193 ALA A O 1
ATOM 1558 N N . PRO A 1 194 ? 5.087 -20.396 -8.282 1.00 91.56 194 PRO A N 1
ATOM 1559 C CA . PRO A 1 194 ? 4.625 -20.830 -9.594 1.00 91.56 194 PRO A CA 1
ATOM 1560 C C . PRO A 1 194 ? 5.193 -19.964 -10.719 1.00 91.56 194 PRO A C 1
ATOM 1562 O O . PRO A 1 194 ? 5.363 -18.750 -10.572 1.00 91.56 194 PRO A O 1
ATOM 1565 N N . GLN A 1 195 ? 5.459 -20.595 -11.861 1.00 95.50 195 GLN A N 1
ATOM 1566 C CA . GLN A 1 195 ? 5.918 -19.877 -13.044 1.00 95.50 195 GLN A CA 1
ATOM 1567 C C . GLN A 1 195 ? 4.846 -18.910 -13.553 1.00 95.50 195 GLN A C 1
ATOM 1569 O O . GLN A 1 195 ? 3.652 -19.212 -13.532 1.00 95.50 195 GLN A O 1
ATOM 1574 N N . PHE A 1 196 ? 5.292 -17.753 -14.035 1.00 95.44 196 PHE A N 1
ATOM 1575 C CA . PHE A 1 196 ? 4.447 -16.736 -14.651 1.00 95.44 196 PHE A CA 1
ATOM 1576 C C . PHE A 1 196 ? 5.119 -16.165 -15.899 1.00 95.44 196 PHE A C 1
ATOM 1578 O O . PHE A 1 196 ? 6.347 -16.122 -16.010 1.00 95.44 196 PHE A O 1
ATOM 1585 N N . ASP A 1 197 ? 4.298 -15.663 -16.816 1.00 95.38 197 ASP A N 1
ATOM 1586 C CA . ASP A 1 197 ? 4.781 -15.060 -18.051 1.00 95.38 197 ASP A CA 1
ATOM 1587 C C . ASP A 1 197 ? 5.180 -13.595 -17.857 1.00 95.38 197 ASP A C 1
ATOM 1589 O O . ASP A 1 197 ? 4.478 -12.801 -17.223 1.00 95.38 197 ASP A O 1
ATOM 1593 N N . CYS A 1 198 ? 6.301 -13.220 -18.475 1.00 97.00 198 CYS A N 1
ATOM 1594 C CA . CYS A 1 198 ? 6.726 -11.830 -18.595 1.00 97.00 198 CYS A CA 1
ATOM 1595 C C . CYS A 1 198 ? 6.444 -11.300 -20.003 1.00 97.00 198 CYS A C 1
ATOM 1597 O O . CYS A 1 198 ? 6.927 -11.867 -20.987 1.00 97.00 198 CYS A O 1
ATOM 1599 N N . VAL A 1 199 ? 5.771 -10.154 -20.122 1.00 95.31 199 VAL A N 1
ATOM 1600 C CA . VAL A 1 199 ? 5.574 -9.495 -21.421 1.00 95.31 199 VAL A CA 1
ATOM 1601 C C . VAL A 1 199 ? 6.918 -9.111 -22.045 1.00 95.31 199 VAL A C 1
ATOM 1603 O O . VAL A 1 199 ? 7.870 -8.743 -21.353 1.00 95.31 199 VAL A O 1
ATOM 1606 N N . SER A 1 200 ? 7.033 -9.224 -23.367 1.00 90.88 200 SER A N 1
ATOM 1607 C CA . SER A 1 200 ? 8.295 -9.021 -24.095 1.00 90.88 200 SER A CA 1
ATOM 1608 C C . SER A 1 200 ? 8.744 -7.561 -24.145 1.00 90.88 200 SER A C 1
ATOM 1610 O O . SER A 1 200 ? 9.940 -7.291 -24.217 1.00 90.88 200 SER A O 1
ATOM 1612 N N . SER A 1 201 ? 7.806 -6.617 -24.078 1.00 88.62 201 SER A N 1
ATOM 1613 C CA . SER A 1 201 ? 8.077 -5.184 -24.165 1.00 88.62 201 SER A CA 1
ATOM 1614 C C . SER A 1 201 ? 7.159 -4.385 -23.249 1.00 88.62 201 SER A C 1
ATOM 1616 O O . SER A 1 201 ? 6.042 -4.802 -22.938 1.00 88.62 201 SER A O 1
ATOM 1618 N N . ILE A 1 202 ? 7.628 -3.206 -22.844 1.00 86.31 202 ILE A N 1
ATOM 1619 C CA . ILE A 1 202 ? 6.775 -2.192 -22.223 1.00 86.31 202 ILE A CA 1
ATOM 1620 C C . ILE A 1 202 ? 5.742 -1.735 -23.276 1.00 86.31 202 ILE A C 1
ATOM 1622 O O . ILE A 1 202 ? 6.119 -1.570 -24.440 1.00 86.31 202 ILE A O 1
ATOM 1626 N N . PRO A 1 203 ? 4.456 -1.565 -22.917 1.00 85.12 203 PRO A N 1
ATOM 1627 C CA . PRO A 1 203 ? 3.419 -1.128 -23.853 1.00 85.12 203 PRO A CA 1
ATOM 1628 C C . PRO A 1 203 ? 3.707 0.234 -24.502 1.00 85.12 203 PRO A C 1
ATOM 1630 O O . PRO A 1 203 ? 4.403 1.074 -23.932 1.00 85.12 203 PRO A O 1
ATOM 1633 N N . SER A 1 204 ? 3.135 0.462 -25.687 1.00 82.12 204 SER A N 1
ATOM 1634 C CA . SE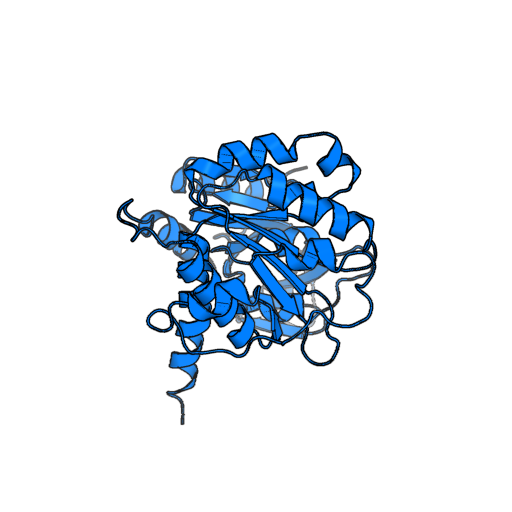R A 1 204 ? 3.185 1.756 -26.382 1.00 82.12 204 SER A CA 1
ATOM 1635 C C . SER A 1 204 ? 2.531 2.871 -25.558 1.00 82.12 204 SER A C 1
ATOM 1637 O O . SER A 1 204 ? 1.579 2.616 -24.817 1.00 82.12 204 SER A O 1
ATOM 1639 N N . GLY A 1 205 ? 2.990 4.110 -25.722 1.00 84.06 205 GLY A N 1
ATOM 1640 C CA . GLY A 1 205 ? 2.551 5.276 -24.941 1.00 84.06 205 GLY A CA 1
ATOM 1641 C C . GLY A 1 205 ? 3.500 5.660 -23.800 1.00 84.06 205 GLY A C 1
ATOM 1642 O O . GLY A 1 205 ? 3.224 6.608 -23.064 1.00 84.06 205 GLY A O 1
ATOM 1643 N N . TYR A 1 206 ? 4.617 4.943 -23.657 1.00 89.25 206 TYR A N 1
ATOM 1644 C CA . TYR A 1 206 ? 5.670 5.201 -22.670 1.00 89.25 206 TYR A CA 1
ATOM 1645 C C . TYR A 1 206 ? 7.035 5.491 -23.306 1.00 89.25 206 TYR A C 1
ATOM 1647 O O . TYR A 1 206 ? 8.059 5.427 -22.628 1.00 89.25 206 TYR A O 1
ATOM 1655 N N . GLU A 1 207 ? 7.080 5.832 -24.593 1.00 91.56 207 GLU A N 1
ATOM 1656 C CA . GLU A 1 207 ? 8.311 5.980 -25.379 1.00 91.56 207 GLU A CA 1
ATOM 1657 C C . GLU A 1 207 ? 9.275 7.003 -24.758 1.00 91.56 207 GLU A C 1
ATOM 1659 O O . GLU A 1 207 ? 10.479 6.764 -24.702 1.00 91.56 207 GLU A O 1
ATOM 1664 N N . GLN A 1 208 ? 8.743 8.101 -24.206 1.00 91.19 208 GLN A N 1
ATOM 1665 C CA . GLN A 1 208 ? 9.536 9.158 -23.560 1.00 91.19 208 GLN A CA 1
ATOM 1666 C C . GLN A 1 208 ? 10.286 8.683 -22.306 1.00 91.19 208 GLN A C 1
ATOM 1668 O O . GLN A 1 208 ? 11.306 9.264 -21.946 1.00 91.19 208 GLN A O 1
ATOM 1673 N N . ILE A 1 209 ? 9.798 7.628 -21.648 1.00 92.25 209 ILE A N 1
ATOM 1674 C CA . ILE A 1 209 ? 10.380 7.057 -20.425 1.00 92.25 209 ILE A CA 1
ATOM 1675 C C . ILE A 1 209 ? 10.806 5.598 -20.604 1.00 92.25 209 ILE A C 1
ATOM 1677 O O . ILE A 1 209 ? 11.143 4.939 -19.623 1.00 92.25 209 ILE A O 1
ATOM 1681 N N . ALA A 1 210 ? 10.839 5.080 -21.836 1.00 91.62 210 ALA A N 1
ATOM 1682 C CA . ALA A 1 210 ? 11.113 3.669 -22.104 1.00 91.62 210 ALA A CA 1
ATOM 1683 C C . ALA A 1 210 ? 12.490 3.232 -21.582 1.00 91.62 210 ALA A C 1
ATOM 1685 O O . ALA A 1 210 ? 12.614 2.158 -21.001 1.00 91.62 210 ALA A O 1
ATOM 1686 N N . ALA A 1 211 ? 13.510 4.088 -21.717 1.00 91.81 211 ALA A N 1
ATOM 1687 C CA . ALA A 1 211 ? 14.843 3.821 -21.179 1.00 91.81 211 ALA A CA 1
ATOM 1688 C C . ALA A 1 211 ? 14.854 3.759 -19.640 1.00 91.81 211 ALA A C 1
ATOM 1690 O O . ALA A 1 211 ? 15.523 2.906 -19.063 1.00 91.81 211 ALA A O 1
ATOM 1691 N N . VAL A 1 212 ? 14.088 4.634 -18.977 1.00 94.25 212 VAL A N 1
ATOM 1692 C CA . VAL A 1 212 ? 13.987 4.679 -17.509 1.00 94.25 212 VAL A CA 1
ATOM 1693 C C . VAL A 1 212 ? 13.216 3.470 -16.984 1.00 94.25 212 VAL A C 1
ATOM 1695 O O . VAL A 1 212 ? 13.679 2.809 -16.057 1.00 94.25 212 VAL A O 1
ATOM 1698 N N . LEU A 1 213 ? 12.079 3.143 -17.607 1.00 94.88 213 LEU A N 1
ATOM 1699 C CA . LEU A 1 213 ? 11.288 1.948 -17.302 1.00 94.88 213 LEU A CA 1
ATOM 1700 C C . LEU A 1 213 ? 12.086 0.663 -17.551 1.00 94.88 213 LEU A C 1
ATOM 1702 O O . LEU A 1 213 ? 11.977 -0.279 -16.777 1.00 94.88 213 LEU A O 1
ATOM 1706 N N . GLY A 1 214 ? 12.936 0.648 -18.581 1.00 93.56 214 GLY A N 1
ATOM 1707 C CA . GLY A 1 214 ? 13.848 -0.456 -18.879 1.00 93.56 214 GLY A CA 1
ATOM 1708 C C . GLY A 1 214 ? 14.851 -0.764 -17.760 1.00 93.56 214 GLY A C 1
ATOM 1709 O O . GLY A 1 214 ? 15.399 -1.862 -17.723 1.00 93.56 214 GLY A O 1
ATOM 1710 N N . GLY A 1 215 ? 15.088 0.190 -16.856 1.00 92.81 215 GLY A N 1
ATOM 1711 C CA . GLY A 1 215 ? 15.932 0.020 -15.676 1.00 92.81 215 GLY A CA 1
ATOM 1712 C C . GLY A 1 215 ? 15.168 -0.292 -14.390 1.00 92.81 215 GLY A C 1
ATOM 1713 O O . GLY A 1 215 ? 15.782 -0.197 -13.332 1.00 92.81 215 GLY A O 1
ATOM 1714 N N . VAL A 1 216 ? 13.860 -0.570 -14.459 1.00 96.06 216 VAL A N 1
ATOM 1715 C CA . VAL A 1 216 ? 13.047 -0.949 -13.294 1.00 96.06 216 VAL A CA 1
ATOM 1716 C C . VAL A 1 216 ? 13.064 -2.462 -13.096 1.00 96.06 216 VAL A C 1
ATOM 1718 O O . VAL A 1 216 ? 12.946 -3.206 -14.062 1.00 96.06 216 VAL A O 1
ATOM 1721 N N . ASP A 1 217 ? 13.181 -2.942 -11.859 1.00 96.94 217 ASP A N 1
ATOM 1722 C CA . ASP A 1 217 ? 13.402 -4.377 -11.621 1.00 96.94 217 ASP A CA 1
ATOM 1723 C C . ASP A 1 217 ? 12.147 -5.231 -11.850 1.00 96.94 217 ASP A C 1
ATOM 1725 O O . ASP A 1 217 ? 12.242 -6.343 -12.374 1.00 96.94 217 ASP A O 1
ATOM 1729 N N . VAL A 1 218 ? 10.968 -4.730 -11.464 1.00 98.00 218 VAL A N 1
ATOM 1730 C CA . VAL A 1 218 ? 9.671 -5.372 -11.744 1.00 98.00 218 VAL A CA 1
ATOM 1731 C C . VAL A 1 218 ? 8.611 -4.312 -12.027 1.00 98.00 218 VAL A C 1
ATOM 1733 O O . VAL A 1 218 ? 8.456 -3.347 -11.275 1.00 98.00 218 VAL A O 1
ATOM 1736 N N . ILE A 1 219 ? 7.826 -4.516 -13.083 1.00 98.12 219 ILE A N 1
ATOM 1737 C CA . ILE A 1 219 ? 6.692 -3.664 -13.448 1.00 98.12 219 ILE A CA 1
ATOM 1738 C C . ILE A 1 219 ? 5.429 -4.515 -13.548 1.00 98.12 219 ILE A C 1
ATOM 1740 O O . ILE A 1 219 ? 5.405 -5.550 -14.215 1.00 98.12 219 ILE A O 1
ATOM 1744 N N . TRP A 1 220 ? 4.355 -4.044 -12.924 1.00 96.88 220 TRP A N 1
ATOM 1745 C CA . TRP A 1 220 ? 3.010 -4.578 -13.103 1.00 96.88 220 TRP A CA 1
ATOM 1746 C C . TRP A 1 220 ? 2.210 -3.690 -14.046 1.00 96.88 220 TRP A C 1
ATOM 1748 O O . TRP A 1 220 ? 2.131 -2.469 -13.869 1.00 96.88 220 TRP A O 1
ATOM 1758 N N . LEU A 1 221 ? 1.582 -4.328 -15.025 1.00 95.44 221 LEU A N 1
ATOM 1759 C CA . LEU A 1 221 ? 0.786 -3.706 -16.070 1.00 95.44 221 LEU A CA 1
ATOM 1760 C C . LEU A 1 221 ? -0.648 -4.220 -15.981 1.00 95.44 221 LEU A C 1
ATOM 1762 O O . LEU A 1 221 ? -0.889 -5.420 -15.832 1.00 95.44 221 LEU A O 1
ATOM 1766 N N . ARG A 1 222 ? -1.626 -3.326 -16.114 1.00 91.00 222 ARG A N 1
ATOM 1767 C CA . ARG A 1 222 ? -3.033 -3.727 -16.168 1.00 91.00 222 ARG A CA 1
ATOM 1768 C C . ARG A 1 222 ? -3.273 -4.582 -17.415 1.00 91.00 222 ARG A C 1
ATOM 1770 O O . ARG A 1 222 ? -2.945 -4.158 -18.525 1.00 91.00 222 ARG A O 1
ATOM 1777 N N . ARG A 1 223 ? -3.857 -5.774 -17.241 1.00 88.81 223 ARG A N 1
ATOM 1778 C CA . ARG A 1 223 ? -4.246 -6.638 -18.366 1.00 88.81 223 ARG A CA 1
ATOM 1779 C C . ARG A 1 223 ? -5.204 -5.903 -19.307 1.00 88.81 223 ARG A C 1
ATOM 1781 O O . ARG A 1 223 ? -6.038 -5.109 -18.874 1.00 88.81 223 ARG A O 1
ATOM 1788 N N . GLY A 1 224 ? -5.048 -6.141 -20.606 1.00 87.81 224 GLY A N 1
ATOM 1789 C CA . GLY A 1 224 ? -5.805 -5.468 -21.663 1.00 87.81 224 GLY A CA 1
ATOM 1790 C C . GLY A 1 224 ? -5.283 -4.069 -21.999 1.00 87.81 224 GLY A C 1
ATOM 1791 O O . GLY A 1 224 ? -4.883 -3.840 -23.133 1.00 87.81 224 GLY A O 1
ATOM 1792 N N . SER A 1 225 ? -5.250 -3.140 -21.035 1.00 88.31 225 SER A N 1
ATOM 1793 C CA . SER A 1 225 ? -4.878 -1.743 -21.324 1.00 88.31 225 SER A CA 1
ATOM 1794 C C . SER A 1 225 ? -3.374 -1.476 -21.380 1.00 88.31 225 SER A C 1
ATOM 1796 O O . SER A 1 225 ? -2.966 -0.469 -21.950 1.00 88.31 225 SER A O 1
ATOM 1798 N N . GLY A 1 226 ? -2.545 -2.316 -20.750 1.00 89.81 226 GLY A N 1
ATOM 1799 C CA . GLY A 1 226 ? -1.099 -2.090 -20.661 1.00 89.81 226 GLY A CA 1
ATOM 1800 C C . GLY A 1 226 ? -0.700 -0.897 -19.784 1.00 89.81 226 GLY A C 1
ATOM 1801 O O . GLY A 1 226 ? 0.454 -0.485 -19.796 1.00 89.81 226 GLY A O 1
ATOM 1802 N N . GLN A 1 227 ? -1.629 -0.330 -19.011 1.00 91.25 227 GLN A N 1
ATOM 1803 C CA . GLN A 1 227 ? -1.337 0.805 -18.137 1.00 91.25 227 GLN A CA 1
ATOM 1804 C C . GLN A 1 227 ? -0.401 0.391 -16.991 1.00 91.25 227 GLN A C 1
ATOM 1806 O O . GLN A 1 227 ? -0.635 -0.638 -16.354 1.00 91.25 227 GLN A O 1
ATOM 1811 N N . LEU A 1 228 ? 0.611 1.211 -16.686 1.00 92.75 228 LEU A N 1
ATOM 1812 C CA . LEU A 1 228 ? 1.474 1.045 -15.509 1.00 92.75 228 LEU A CA 1
ATOM 1813 C C . LEU A 1 228 ? 0.647 1.080 -14.214 1.00 92.75 228 LEU A C 1
ATOM 1815 O O . LEU A 1 228 ? -0.059 2.055 -13.948 1.00 92.75 228 LEU A O 1
ATOM 1819 N N . VAL A 1 229 ? 0.757 0.023 -13.407 1.00 89.62 229 VAL A N 1
ATOM 1820 C CA . VAL A 1 229 ? 0.053 -0.119 -12.122 1.00 89.62 229 VAL A CA 1
ATOM 1821 C C . VAL A 1 229 ? 1.013 0.068 -10.952 1.00 89.62 229 VAL A C 1
ATOM 1823 O O . VAL A 1 229 ? 0.764 0.884 -10.063 1.00 89.62 229 VAL A O 1
ATOM 1826 N N . SER A 1 230 ? 2.107 -0.692 -10.933 1.00 91.75 230 SER A N 1
ATOM 1827 C CA . SER A 1 230 ? 3.065 -0.693 -9.827 1.00 91.75 230 SER A CA 1
ATOM 1828 C C . SER A 1 230 ? 4.469 -0.969 -10.337 1.00 91.75 230 SER A C 1
ATOM 1830 O O . SER A 1 230 ? 4.650 -1.832 -11.193 1.00 91.75 230 SER A O 1
ATOM 1832 N N . LEU A 1 231 ? 5.445 -0.238 -9.816 1.00 95.81 231 LEU A N 1
ATOM 1833 C CA . LEU A 1 231 ? 6.859 -0.383 -10.139 1.00 95.81 231 LEU A CA 1
ATOM 1834 C C . LEU A 1 231 ? 7.624 -0.718 -8.861 1.00 95.81 231 LEU A C 1
ATOM 1836 O O . LEU A 1 231 ? 7.344 -0.146 -7.800 1.00 95.81 231 LEU A O 1
ATOM 1840 N N . PHE A 1 232 ? 8.582 -1.631 -8.971 1.00 96.25 232 PHE A N 1
ATOM 1841 C CA . PHE A 1 232 ? 9.374 -2.119 -7.850 1.00 96.25 232 PHE A CA 1
ATOM 1842 C C . PHE A 1 232 ? 10.863 -2.054 -8.171 1.00 96.25 232 PHE A C 1
ATOM 1844 O O . PHE A 1 232 ? 11.299 -2.510 -9.225 1.00 96.25 232 PHE A O 1
ATOM 1851 N N . GLU A 1 233 ? 11.614 -1.519 -7.216 1.00 96.12 233 GLU A N 1
ATOM 1852 C CA . GLU A 1 233 ? 13.073 -1.435 -7.204 1.00 96.12 233 GLU A CA 1
ATOM 1853 C C . GLU A 1 233 ? 13.620 -2.288 -6.074 1.00 96.12 233 GLU A C 1
ATOM 1855 O O . GLU A 1 233 ? 13.411 -1.975 -4.902 1.00 96.12 233 GLU A O 1
ATOM 1860 N N . VAL A 1 234 ? 14.313 -3.363 -6.411 1.00 93.81 234 VAL A N 1
ATOM 1861 C CA . VAL A 1 234 ? 14.860 -4.347 -5.485 1.00 93.81 234 VAL A CA 1
ATOM 1862 C C . VAL A 1 234 ? 16.306 -3.979 -5.143 1.00 93.81 234 VAL A C 1
ATOM 1864 O O . VAL A 1 234 ? 17.290 -4.448 -5.720 1.00 93.81 234 VAL A O 1
ATOM 1867 N N . GLU A 1 235 ? 16.451 -3.140 -4.126 1.00 84.69 235 GLU A N 1
ATOM 1868 C CA . GLU A 1 235 ? 17.719 -2.544 -3.717 1.00 84.69 235 GLU A CA 1
ATOM 1869 C C . GLU A 1 235 ? 18.483 -3.454 -2.733 1.00 84.69 235 GLU A C 1
ATOM 1871 O O . GLU A 1 235 ? 18.306 -3.399 -1.509 1.00 84.69 235 GLU A O 1
ATOM 1876 N N . TYR A 1 236 ? 19.380 -4.292 -3.269 1.00 74.25 236 TYR A N 1
ATOM 1877 C CA . TYR A 1 236 ? 20.244 -5.182 -2.477 1.00 74.25 236 TYR A CA 1
ATOM 1878 C C . TYR A 1 236 ? 21.560 -4.497 -2.054 1.00 74.25 236 TYR A C 1
ATOM 1880 O O . TYR A 1 236 ? 21.788 -4.185 -0.876 1.00 74.25 236 TYR A O 1
ATOM 1888 N N . SER A 1 237 ? 22.432 -4.213 -3.025 1.00 67.00 237 SER A N 1
ATOM 1889 C CA . SER A 1 237 ? 23.727 -3.529 -2.862 1.00 67.00 237 SER A CA 1
ATOM 1890 C C . SER A 1 237 ? 23.718 -2.114 -3.451 1.00 67.00 237 SER A C 1
ATOM 1892 O O . SER A 1 237 ? 24.389 -1.236 -2.906 1.00 67.00 237 SER A O 1
ATOM 1894 N N . THR A 1 238 ? 22.895 -1.874 -4.470 1.00 69.50 238 THR A N 1
ATOM 1895 C CA . THR A 1 238 ? 22.747 -0.600 -5.178 1.00 69.50 238 THR A CA 1
ATOM 1896 C C . THR A 1 238 ? 22.263 0.541 -4.247 1.00 69.50 238 THR A C 1
ATOM 1898 O O . THR A 1 238 ? 21.751 0.300 -3.139 1.00 69.50 238 THR A O 1
ATOM 1901 N N . PRO A 1 239 ? 22.557 1.821 -4.565 1.00 81.25 239 PRO A N 1
ATOM 1902 C CA . PRO A 1 239 ? 22.035 2.945 -3.795 1.00 81.25 239 PRO A CA 1
ATOM 1903 C C . PRO A 1 239 ? 20.554 3.209 -4.104 1.00 81.25 239 PRO A C 1
ATOM 1905 O O . PRO A 1 239 ? 20.239 3.632 -5.209 1.00 81.25 239 PRO A O 1
ATOM 1908 N N . ILE A 1 240 ? 19.698 3.157 -3.071 1.00 82.56 240 ILE A N 1
ATOM 1909 C CA . ILE A 1 240 ? 18.261 3.535 -3.096 1.00 82.56 240 ILE A CA 1
ATOM 1910 C C . ILE A 1 240 ? 17.975 4.829 -3.874 1.00 82.56 240 ILE A C 1
ATOM 1912 O O . ILE A 1 240 ? 16.905 5.018 -4.446 1.00 82.56 240 ILE A O 1
ATOM 1916 N N . TYR A 1 241 ? 18.921 5.768 -3.854 1.00 85.69 241 TYR A N 1
ATOM 1917 C CA . TYR A 1 241 ? 18.792 7.035 -4.558 1.00 85.69 241 TYR A CA 1
ATOM 1918 C C . TYR A 1 241 ? 18.585 6.866 -6.073 1.00 85.69 241 TYR A C 1
ATOM 1920 O O . TYR A 1 241 ? 17.842 7.650 -6.658 1.00 85.69 241 TYR A O 1
ATOM 1928 N N . SER A 1 242 ? 19.191 5.849 -6.688 1.00 89.56 242 SER A N 1
ATOM 1929 C CA . SER A 1 242 ? 19.055 5.569 -8.119 1.00 89.56 242 SER A CA 1
ATOM 1930 C C . SER A 1 242 ? 17.631 5.140 -8.474 1.00 89.56 242 SER A C 1
ATOM 1932 O O . SER A 1 242 ? 17.035 5.743 -9.367 1.00 89.56 242 SER A O 1
ATOM 1934 N N . GLY A 1 243 ? 17.053 4.187 -7.733 1.00 92.94 243 GLY A N 1
ATOM 1935 C CA . GLY A 1 243 ? 15.651 3.795 -7.906 1.00 92.94 243 GLY A CA 1
ATOM 1936 C C . GLY A 1 243 ? 14.682 4.965 -7.702 1.00 92.94 243 GLY A C 1
ATOM 1937 O O . GLY A 1 243 ? 13.793 5.200 -8.520 1.00 92.94 243 GLY A O 1
ATOM 1938 N N . LEU A 1 244 ? 14.909 5.787 -6.668 1.00 92.88 244 LEU A N 1
ATOM 1939 C CA . LEU A 1 244 ? 14.079 6.971 -6.408 1.00 92.88 244 LEU A CA 1
ATOM 1940 C C . LEU A 1 244 ? 14.130 8.010 -7.535 1.00 92.88 244 LEU A C 1
ATOM 1942 O O . LEU A 1 244 ? 13.104 8.618 -7.831 1.00 92.88 244 LEU A O 1
ATOM 1946 N N . LEU A 1 245 ? 15.289 8.240 -8.158 1.00 95.38 245 LEU A N 1
ATOM 1947 C CA . LEU A 1 245 ? 15.383 9.151 -9.301 1.00 95.38 245 LEU A CA 1
ATOM 1948 C C . LEU A 1 245 ? 14.626 8.613 -10.516 1.00 95.38 245 LEU A C 1
ATOM 1950 O O . LEU A 1 245 ? 13.855 9.362 -11.107 1.00 95.38 245 LEU A O 1
ATOM 1954 N N . ARG A 1 246 ? 14.756 7.317 -10.825 1.00 95.38 246 ARG A N 1
ATOM 1955 C CA . ARG A 1 246 ? 14.009 6.697 -11.930 1.00 95.38 246 ARG A CA 1
ATOM 1956 C C . ARG A 1 246 ? 12.497 6.806 -11.715 1.00 95.38 246 ARG A C 1
ATOM 1958 O O . ARG A 1 246 ? 11.770 7.202 -12.622 1.00 95.38 246 ARG A O 1
ATOM 1965 N N . PHE A 1 247 ? 12.021 6.560 -10.494 1.00 95.12 247 PHE A N 1
ATOM 1966 C CA . PHE A 1 247 ? 10.617 6.794 -10.140 1.00 95.12 247 PHE A CA 1
ATOM 1967 C C . PHE A 1 247 ? 10.202 8.258 -10.255 1.00 95.12 247 PHE A C 1
ATOM 1969 O O . PHE A 1 247 ? 9.081 8.544 -10.669 1.00 95.12 247 PHE A O 1
ATOM 1976 N N . ASN A 1 248 ? 11.088 9.190 -9.907 1.00 95.75 248 ASN A N 1
ATOM 1977 C CA . ASN A 1 248 ? 10.805 10.614 -10.019 1.00 95.75 248 ASN A CA 1
ATOM 1978 C C . ASN A 1 248 ? 10.637 11.051 -11.477 1.00 95.75 248 ASN A C 1
ATOM 1980 O O . ASN A 1 248 ? 9.699 11.787 -11.774 1.00 95.75 248 ASN A O 1
ATOM 1984 N N . ASP A 1 249 ? 11.497 10.566 -12.373 1.00 95.88 249 ASP A N 1
ATOM 1985 C CA . ASP A 1 249 ? 11.418 10.851 -13.808 1.00 95.88 249 ASP A CA 1
ATOM 1986 C C . ASP A 1 249 ? 10.092 10.341 -14.387 1.00 95.88 249 ASP A C 1
ATOM 1988 O O . ASP A 1 249 ? 9.372 11.083 -15.057 1.00 95.88 249 ASP A O 1
ATOM 1992 N N . ILE A 1 250 ? 9.705 9.110 -14.041 1.00 95.38 250 ILE A N 1
ATOM 1993 C CA . ILE A 1 250 ? 8.421 8.524 -14.453 1.00 95.38 250 ILE A CA 1
ATOM 1994 C C . ILE A 1 250 ? 7.255 9.352 -13.896 1.00 95.38 250 ILE A C 1
ATOM 1996 O O . ILE A 1 250 ? 6.372 9.754 -14.649 1.00 95.38 250 ILE A O 1
ATOM 2000 N N . ASN A 1 251 ? 7.276 9.684 -12.602 1.00 92.25 251 ASN A N 1
ATOM 2001 C CA . ASN A 1 251 ? 6.226 10.466 -11.946 1.00 92.25 251 ASN A CA 1
ATOM 2002 C C . ASN A 1 251 ? 6.009 11.843 -12.592 1.00 92.25 251 ASN A C 1
ATOM 2004 O O . ASN A 1 251 ? 4.863 12.275 -12.716 1.00 92.25 251 ASN A O 1
ATOM 2008 N N . LEU A 1 252 ? 7.085 12.509 -13.013 1.00 93.69 252 LEU A N 1
ATOM 2009 C CA . LEU A 1 252 ? 7.022 13.820 -13.662 1.00 93.69 252 LEU A CA 1
ATOM 2010 C C . LEU A 1 252 ? 6.483 13.748 -15.096 1.00 93.69 252 LEU A C 1
ATOM 2012 O O . LEU A 1 252 ? 5.759 14.651 -15.511 1.00 93.69 252 LEU A O 1
ATOM 2016 N N . VAL A 1 253 ? 6.798 12.685 -15.843 1.00 92.81 253 VAL A N 1
ATOM 2017 C CA . VAL A 1 253 ? 6.333 12.510 -17.232 1.00 92.81 253 VAL A CA 1
ATOM 2018 C C . VAL A 1 253 ? 4.917 11.930 -17.296 1.00 92.81 253 VAL A C 1
ATOM 2020 O O . VAL A 1 253 ? 4.195 12.157 -18.267 1.00 92.81 253 VAL A O 1
ATOM 2023 N N . THR A 1 254 ? 4.464 11.234 -16.248 1.00 87.69 254 THR A N 1
ATOM 2024 C CA . THR A 1 254 ? 3.129 10.619 -16.197 1.00 87.69 254 THR A CA 1
ATOM 2025 C C . THR A 1 254 ? 2.233 11.179 -15.077 1.00 87.69 254 THR A C 1
ATOM 2027 O O . THR A 1 254 ? 1.721 10.404 -14.260 1.00 87.69 254 THR A O 1
ATOM 2030 N N . PRO A 1 255 ? 1.974 12.500 -15.009 1.00 79.06 255 PRO A N 1
ATOM 2031 C CA . PRO A 1 255 ? 1.252 13.111 -13.887 1.00 79.06 255 PRO A CA 1
ATOM 2032 C C . PRO A 1 255 ? -0.209 12.645 -13.771 1.00 79.06 255 PRO A C 1
ATOM 2034 O O . PRO A 1 255 ? -0.755 12.594 -12.673 1.00 79.06 255 PRO A O 1
ATOM 2037 N N . GLY A 1 256 ? -0.841 12.255 -14.884 1.00 74.38 256 GLY A N 1
ATOM 2038 C CA . GLY A 1 256 ? -2.212 11.727 -14.902 1.00 74.38 256 GLY A CA 1
ATOM 2039 C C . GLY A 1 256 ? -2.324 10.235 -14.574 1.00 74.38 256 GLY A C 1
ATOM 2040 O O . GLY A 1 256 ? -3.435 9.714 -14.478 1.00 74.38 256 GLY A O 1
ATOM 2041 N N . LEU A 1 257 ? -1.197 9.528 -14.427 1.00 79.38 257 LEU A N 1
ATOM 2042 C CA . LEU A 1 257 ? -1.207 8.098 -14.154 1.00 79.38 257 LEU A CA 1
ATOM 2043 C C . LEU A 1 257 ? -1.126 7.808 -12.670 1.00 79.38 257 LEU A C 1
ATOM 2045 O O . LEU A 1 257 ? -0.327 8.371 -11.920 1.00 79.38 257 LEU A O 1
ATOM 2049 N N . ASN A 1 258 ? -1.929 6.835 -12.269 1.00 77.25 258 ASN A N 1
ATOM 2050 C CA . ASN A 1 258 ? -2.064 6.434 -10.890 1.00 77.25 258 ASN A CA 1
ATOM 2051 C C . ASN A 1 258 ? -1.081 5.325 -10.489 1.00 77.25 258 ASN A C 1
ATOM 2053 O O . ASN A 1 258 ? -1.478 4.295 -9.955 1.00 77.25 258 ASN A O 1
ATOM 2057 N N . ILE A 1 259 ? 0.197 5.541 -10.790 1.00 84.12 259 ILE A N 1
ATOM 2058 C CA . ILE A 1 259 ? 1.271 4.570 -10.576 1.00 84.12 259 ILE A CA 1
ATOM 2059 C C . ILE A 1 259 ? 1.662 4.521 -9.097 1.00 84.12 259 ILE A C 1
ATOM 2061 O O . ILE A 1 259 ? 1.759 5.575 -8.448 1.00 84.12 259 ILE A O 1
ATOM 2065 N N . ARG A 1 260 ? 1.909 3.305 -8.599 1.00 83.19 260 ARG A N 1
ATOM 2066 C CA . ARG A 1 260 ? 2.536 3.026 -7.301 1.00 83.19 260 ARG A CA 1
ATOM 2067 C C . ARG A 1 260 ? 4.024 2.755 -7.462 1.00 83.19 260 ARG A C 1
ATOM 2069 O O . ARG A 1 260 ? 4.423 2.016 -8.359 1.00 83.19 260 ARG A O 1
ATOM 2076 N N . TYR A 1 261 ? 4.826 3.322 -6.571 1.00 88.62 261 TYR A N 1
ATOM 2077 C CA . TYR A 1 261 ? 6.277 3.168 -6.581 1.00 88.62 261 TYR A CA 1
ATOM 2078 C C . TYR A 1 261 ? 6.724 2.460 -5.308 1.00 88.62 261 TYR A C 1
ATOM 2080 O O . TYR A 1 261 ? 6.268 2.806 -4.220 1.00 88.62 261 TYR A O 1
ATOM 2088 N N . ASN A 1 262 ? 7.622 1.486 -5.417 1.00 91.06 262 ASN A N 1
ATOM 2089 C CA . ASN A 1 262 ? 8.042 0.688 -4.270 1.00 91.06 262 ASN A CA 1
ATOM 2090 C C . ASN A 1 262 ? 9.553 0.486 -4.279 1.00 91.06 262 ASN A C 1
ATOM 2092 O O . ASN A 1 262 ? 10.104 -0.061 -5.231 1.00 91.06 262 ASN A O 1
ATOM 2096 N N . ILE A 1 263 ? 10.214 0.899 -3.201 1.00 90.88 263 ILE A N 1
ATOM 2097 C CA . ILE A 1 263 ? 11.593 0.510 -2.909 1.00 90.88 263 ILE A CA 1
ATOM 2098 C C . ILE A 1 263 ? 11.524 -0.736 -2.032 1.00 90.88 263 ILE A C 1
ATOM 2100 O O . ILE A 1 263 ? 11.010 -0.682 -0.917 1.00 90.88 263 ILE A O 1
ATOM 2104 N N . VAL A 1 264 ? 12.044 -1.844 -2.538 1.00 90.81 264 VAL A N 1
ATOM 2105 C CA . VAL A 1 264 ? 12.055 -3.150 -1.889 1.00 90.81 264 VAL A CA 1
ATOM 2106 C C . VAL A 1 264 ? 13.476 -3.435 -1.412 1.00 90.81 264 VAL A C 1
ATOM 2108 O O . VAL A 1 264 ? 14.386 -3.561 -2.227 1.00 90.81 264 VAL A O 1
ATOM 2111 N N . ALA A 1 265 ? 13.715 -3.493 -0.102 1.00 88.12 265 ALA A N 1
ATOM 2112 C CA . ALA A 1 265 ? 15.077 -3.620 0.429 1.00 88.12 265 ALA A CA 1
ATOM 2113 C C . ALA A 1 265 ? 15.139 -4.293 1.811 1.00 88.12 265 ALA A C 1
ATOM 2115 O O . ALA A 1 265 ? 14.134 -4.471 2.490 1.00 88.12 265 ALA A O 1
ATOM 2116 N N . LYS A 1 266 ? 16.351 -4.623 2.279 1.00 83.12 266 LYS A N 1
ATOM 2117 C CA . LYS A 1 266 ? 16.578 -5.083 3.667 1.00 83.12 266 LYS A CA 1
ATOM 2118 C C . LYS A 1 266 ? 16.261 -3.973 4.682 1.00 83.12 266 LYS A C 1
ATOM 2120 O O . LYS A 1 266 ? 16.602 -2.814 4.434 1.00 83.12 266 LYS A O 1
ATOM 2125 N N . GLN A 1 267 ? 15.784 -4.329 5.879 1.00 78.62 267 GLN A N 1
ATOM 2126 C CA . GLN A 1 267 ? 15.352 -3.367 6.909 1.00 78.62 267 GLN A CA 1
ATOM 2127 C C . GLN A 1 267 ? 16.370 -2.255 7.219 1.00 78.62 267 GLN A C 1
ATOM 2129 O O . GLN A 1 267 ? 16.051 -1.070 7.322 1.00 78.62 267 GLN A O 1
ATOM 2134 N N . LYS A 1 268 ? 17.662 -2.603 7.281 1.00 78.75 268 LYS A N 1
ATOM 2135 C CA . LYS A 1 268 ? 18.760 -1.647 7.526 1.00 78.75 268 LYS A CA 1
ATOM 2136 C C . LYS A 1 268 ? 18.793 -0.456 6.553 1.00 78.75 268 LYS A C 1
ATOM 2138 O O . LYS A 1 268 ? 19.344 0.597 6.875 1.00 78.75 268 LYS A O 1
ATOM 2143 N N . ARG A 1 269 ? 18.213 -0.602 5.357 1.00 79.88 269 ARG A N 1
ATOM 2144 C CA . ARG A 1 269 ? 18.144 0.426 4.306 1.00 79.88 269 ARG A CA 1
ATOM 2145 C C . ARG A 1 269 ? 17.023 1.442 4.542 1.00 79.88 269 ARG A C 1
ATOM 2147 O O . ARG A 1 269 ? 17.053 2.525 3.957 1.00 79.88 269 ARG A O 1
ATOM 2154 N N . ARG A 1 270 ? 16.083 1.163 5.441 1.00 75.88 270 ARG A N 1
ATOM 2155 C CA . ARG A 1 270 ? 14.895 1.985 5.673 1.00 75.88 270 ARG A CA 1
ATOM 2156 C C . ARG A 1 270 ? 15.200 3.407 6.143 1.00 75.88 270 ARG A C 1
ATOM 2158 O O . ARG A 1 270 ? 14.648 4.373 5.618 1.00 75.88 270 ARG A O 1
ATOM 2165 N N . LYS A 1 271 ? 16.156 3.570 7.067 1.00 72.38 271 LYS A N 1
ATOM 2166 C CA . LYS A 1 271 ? 16.625 4.904 7.503 1.00 72.38 271 LYS A CA 1
ATOM 2167 C C . LYS A 1 271 ? 17.236 5.700 6.344 1.00 72.38 271 LYS A C 1
ATOM 2169 O O . LYS A 1 271 ? 17.053 6.914 6.261 1.00 72.38 271 LYS A O 1
ATOM 2174 N N . VAL A 1 272 ? 17.942 5.019 5.438 1.00 79.56 272 VAL A N 1
ATOM 2175 C CA . VAL A 1 272 ? 18.543 5.632 4.244 1.00 79.56 272 VAL A CA 1
ATOM 2176 C C . VAL A 1 272 ? 17.451 6.089 3.275 1.00 79.56 272 VAL A C 1
ATOM 2178 O O . VAL A 1 272 ? 17.486 7.240 2.841 1.00 79.56 272 VAL A O 1
ATOM 2181 N N . PHE A 1 273 ? 16.450 5.246 3.013 1.00 83.25 273 PHE A N 1
ATOM 2182 C CA . PHE A 1 273 ? 15.264 5.594 2.226 1.00 83.25 273 PHE A CA 1
ATOM 2183 C C . PHE A 1 273 ? 14.548 6.832 2.787 1.00 83.25 273 PHE A C 1
ATOM 2185 O O . PHE A 1 273 ? 14.394 7.829 2.079 1.00 83.25 273 PHE A O 1
ATOM 2192 N N . ALA A 1 274 ? 14.211 6.824 4.081 1.00 73.62 274 ALA A N 1
ATOM 2193 C CA . ALA A 1 274 ? 13.513 7.933 4.731 1.00 73.62 274 ALA A CA 1
ATOM 2194 C C . ALA A 1 274 ? 14.304 9.249 4.652 1.00 73.62 274 ALA A C 1
ATOM 2196 O O . ALA A 1 274 ? 13.734 10.317 4.419 1.00 73.62 274 ALA A O 1
ATOM 2197 N N . ARG A 1 275 ? 15.635 9.188 4.800 1.00 80.25 275 ARG A N 1
ATOM 2198 C CA . ARG A 1 275 ? 16.511 10.353 4.623 1.00 80.25 275 ARG A CA 1
ATOM 2199 C C . ARG A 1 275 ? 16.468 10.880 3.189 1.00 80.25 275 ARG A C 1
ATOM 2201 O O . ARG A 1 275 ? 16.430 12.094 3.004 1.00 80.25 275 ARG A O 1
ATOM 2208 N N . HIS A 1 276 ? 16.474 10.002 2.186 1.00 84.56 276 HIS A N 1
ATOM 2209 C CA . HIS A 1 276 ? 16.408 10.420 0.787 1.00 84.56 276 HIS A CA 1
ATOM 2210 C C . HIS A 1 276 ? 15.070 11.068 0.438 1.00 84.56 276 HIS A C 1
ATOM 2212 O O . HIS A 1 276 ? 15.098 12.128 -0.180 1.00 84.56 276 HIS A O 1
ATOM 2218 N N . LEU A 1 277 ? 13.934 10.529 0.891 1.00 81.06 277 LEU A N 1
ATOM 2219 C CA . LEU A 1 277 ? 12.612 11.108 0.608 1.00 81.06 277 LEU A CA 1
ATOM 2220 C C . LEU A 1 277 ? 12.415 12.534 1.128 1.00 81.06 277 LEU A C 1
ATOM 2222 O O . LEU A 1 277 ? 11.620 13.288 0.574 1.00 81.06 277 LEU A O 1
ATOM 2226 N N . ARG A 1 278 ? 13.153 12.942 2.166 1.00 78.19 278 ARG A N 1
ATOM 2227 C CA . ARG A 1 278 ? 13.088 14.313 2.701 1.00 78.19 278 ARG A CA 1
ATOM 2228 C C . ARG A 1 278 ? 13.732 15.355 1.784 1.00 78.19 278 ARG A C 1
ATOM 2230 O O . ARG A 1 278 ? 13.593 16.551 2.043 1.00 78.19 278 ARG A O 1
ATOM 2237 N N . ARG A 1 279 ? 14.448 14.935 0.735 1.00 85.81 279 ARG A N 1
ATOM 2238 C CA . ARG A 1 279 ? 15.107 15.849 -0.204 1.00 85.81 279 ARG A CA 1
ATOM 2239 C C . ARG A 1 279 ? 14.067 16.695 -0.955 1.00 85.81 279 ARG A C 1
ATOM 2241 O O . ARG A 1 279 ? 13.045 16.148 -1.369 1.00 85.81 279 ARG A O 1
ATOM 2248 N N . PRO A 1 280 ? 14.350 17.987 -1.221 1.00 90.38 280 PRO A N 1
ATOM 2249 C CA . PRO A 1 280 ? 13.428 18.869 -1.938 1.00 90.38 280 PRO A CA 1
ATOM 2250 C C . PRO A 1 280 ? 12.926 18.297 -3.266 1.00 90.38 280 PRO A C 1
ATOM 2252 O O . PRO A 1 280 ? 11.745 18.406 -3.551 1.00 90.38 280 PRO A O 1
ATOM 2255 N N . THR A 1 281 ? 13.787 17.610 -4.025 1.00 93.00 281 THR A N 1
ATOM 2256 C CA . THR A 1 281 ? 13.421 17.028 -5.328 1.00 93.00 281 THR A CA 1
ATOM 2257 C C . THR A 1 281 ? 12.191 16.109 -5.262 1.00 93.00 281 THR A C 1
ATOM 2259 O O . THR A 1 281 ? 11.270 16.272 -6.054 1.00 93.00 281 THR A O 1
ATOM 2262 N N . PHE A 1 282 ? 12.115 15.221 -4.262 1.00 87.50 282 PHE A N 1
ATOM 2263 C CA . PHE A 1 282 ? 11.010 14.265 -4.132 1.00 87.50 282 PHE A CA 1
ATOM 2264 C C . PHE A 1 282 ? 9.786 14.861 -3.442 1.00 87.50 282 PHE A C 1
ATOM 2266 O O . PHE A 1 282 ? 8.684 14.365 -3.643 1.00 87.50 282 PHE A O 1
ATOM 2273 N N . ARG A 1 283 ? 9.977 15.917 -2.638 1.00 82.81 283 ARG A N 1
ATOM 2274 C CA . ARG A 1 283 ? 8.878 16.673 -2.026 1.00 82.81 283 ARG A CA 1
ATOM 2275 C C . ARG A 1 283 ? 8.157 17.540 -3.046 1.00 82.81 283 ARG A C 1
ATOM 2277 O O . ARG A 1 283 ? 6.936 17.557 -3.080 1.00 82.81 283 ARG A O 1
ATOM 2284 N N . THR A 1 284 ? 8.910 18.246 -3.883 1.00 86.25 284 THR A N 1
ATOM 2285 C CA . THR A 1 284 ? 8.350 19.141 -4.900 1.00 86.25 284 THR A CA 1
ATOM 2286 C C . THR A 1 284 ? 7.638 18.368 -6.008 1.00 86.25 284 THR A C 1
ATOM 2288 O O . THR A 1 284 ? 6.627 18.838 -6.514 1.00 86.25 284 THR A O 1
ATOM 2291 N N . SER A 1 285 ? 8.117 17.174 -6.367 1.00 86.88 285 SER A N 1
ATOM 2292 C CA . SER A 1 285 ? 7.446 16.317 -7.353 1.00 86.88 285 SER A CA 1
ATOM 2293 C C . SER A 1 285 ? 6.239 15.546 -6.802 1.00 86.88 285 SER A C 1
ATOM 2295 O O . SER A 1 285 ? 5.522 14.908 -7.574 1.00 86.88 285 SER A O 1
ATOM 2297 N N . GLY A 1 286 ? 6.038 15.542 -5.479 1.00 81.12 286 GLY A N 1
ATOM 2298 C CA . GLY A 1 286 ? 5.044 14.709 -4.800 1.00 81.12 286 GLY A CA 1
ATOM 2299 C C . GLY A 1 286 ? 5.391 13.215 -4.759 1.00 81.12 286 GLY A C 1
ATOM 2300 O O . GLY A 1 286 ? 4.582 12.410 -4.298 1.00 81.12 286 GLY A O 1
ATOM 2301 N N . LEU A 1 287 ? 6.583 12.801 -5.216 1.00 84.94 287 LEU A N 1
ATOM 2302 C CA . LEU A 1 287 ? 6.979 11.389 -5.195 1.00 84.94 287 LEU A CA 1
ATOM 2303 C C . LEU A 1 287 ? 7.017 10.832 -3.767 1.00 84.94 287 LEU A C 1
ATOM 2305 O O . LEU A 1 287 ? 6.645 9.681 -3.555 1.00 84.94 287 LEU A O 1
ATOM 2309 N N . ASN A 1 288 ? 7.425 11.641 -2.784 1.00 77.44 288 ASN A N 1
ATOM 2310 C CA . ASN A 1 288 ? 7.501 11.244 -1.373 1.00 77.44 288 ASN A CA 1
ATOM 2311 C C . ASN A 1 288 ? 6.164 10.750 -0.790 1.00 77.44 288 ASN A C 1
ATOM 2313 O O . ASN A 1 288 ? 6.171 10.103 0.252 1.00 77.44 288 ASN A O 1
ATOM 2317 N N . GLU A 1 289 ? 5.042 11.073 -1.430 1.00 74.94 289 GLU A N 1
ATOM 2318 C CA . GLU A 1 289 ? 3.691 10.672 -1.018 1.00 74.94 289 GLU A CA 1
ATOM 2319 C C . GLU A 1 289 ? 3.197 9.432 -1.775 1.00 74.94 289 GLU A C 1
ATOM 2321 O O . GLU A 1 289 ? 2.166 8.858 -1.435 1.00 74.94 289 GLU A O 1
ATOM 2326 N N . ARG A 1 290 ? 3.932 9.011 -2.808 1.00 75.75 290 ARG A N 1
ATOM 2327 C CA . ARG A 1 290 ? 3.544 7.951 -3.748 1.00 75.75 290 ARG A CA 1
ATOM 2328 C C . ARG A 1 290 ? 4.469 6.738 -3.722 1.00 75.75 290 ARG A C 1
ATOM 2330 O O . ARG A 1 290 ? 4.162 5.741 -4.376 1.00 75.75 290 ARG A O 1
ATOM 2337 N N . VAL A 1 291 ? 5.603 6.844 -3.030 1.00 81.12 291 VAL A N 1
ATOM 2338 C CA . VAL A 1 291 ? 6.603 5.783 -2.927 1.00 81.12 291 VAL A CA 1
ATOM 2339 C C . VAL A 1 291 ? 6.594 5.134 -1.548 1.00 81.12 291 VAL A C 1
ATOM 2341 O O . VAL A 1 291 ? 6.730 5.802 -0.523 1.00 81.12 291 VAL A O 1
ATOM 2344 N N . SER A 1 292 ? 6.475 3.813 -1.545 1.00 81.62 292 SER A N 1
ATOM 2345 C CA . SER A 1 292 ? 6.494 2.976 -0.350 1.00 81.62 292 SER A CA 1
ATOM 2346 C C . SER A 1 292 ? 7.846 2.287 -0.187 1.00 81.62 292 SER A C 1
ATOM 2348 O O . SER A 1 292 ? 8.556 2.027 -1.159 1.00 81.62 292 SER A O 1
ATOM 2350 N N . PHE A 1 293 ? 8.196 1.974 1.058 1.00 79.75 293 PHE A N 1
ATOM 2351 C CA . PHE A 1 293 ? 9.276 1.045 1.378 1.00 79.75 293 PHE A CA 1
ATOM 2352 C C . PHE A 1 293 ? 8.662 -0.298 1.757 1.00 79.75 293 PHE A C 1
ATOM 2354 O O . PHE A 1 293 ? 7.799 -0.321 2.635 1.00 79.75 293 PHE A O 1
ATOM 2361 N N . LEU A 1 294 ? 9.110 -1.367 1.104 1.00 82.75 294 LEU A N 1
ATOM 2362 C CA . LEU A 1 294 ? 8.753 -2.752 1.393 1.00 82.75 294 LEU A CA 1
ATOM 2363 C C . LEU A 1 294 ? 10.003 -3.504 1.834 1.00 82.75 294 LEU A C 1
ATOM 2365 O O . LEU A 1 294 ? 11.046 -3.450 1.174 1.00 82.75 294 LEU A O 1
ATOM 2369 N N . GLU A 1 295 ? 9.909 -4.225 2.939 1.00 83.75 295 GLU A N 1
ATOM 2370 C CA . GLU A 1 295 ? 10.979 -5.120 3.343 1.00 83.75 295 GLU A CA 1
ATOM 2371 C C . GLU A 1 295 ? 10.940 -6.413 2.529 1.00 83.75 295 GLU A C 1
ATOM 2373 O O . GLU A 1 295 ? 9.900 -6.836 2.028 1.00 83.75 295 GLU A O 1
ATOM 2378 N N . PHE A 1 296 ? 12.081 -7.090 2.411 1.00 86.38 296 PHE A N 1
ATOM 2379 C CA . PHE A 1 296 ? 12.117 -8.415 1.778 1.00 86.38 296 PHE A CA 1
ATOM 2380 C C . PHE A 1 296 ? 11.161 -9.400 2.452 1.00 86.38 296 PHE A C 1
ATOM 2382 O O . PHE A 1 296 ? 10.505 -10.186 1.770 1.00 86.38 296 PHE A O 1
ATOM 2389 N N . ILE A 1 297 ? 11.042 -9.316 3.779 1.00 79.88 297 ILE A N 1
ATOM 2390 C CA . ILE A 1 297 ? 10.077 -10.124 4.514 1.00 79.88 297 ILE A CA 1
ATOM 2391 C C . ILE A 1 297 ? 8.633 -9.728 4.195 1.00 79.88 297 ILE A C 1
ATOM 2393 O O . ILE A 1 297 ? 7.803 -10.613 4.023 1.00 79.88 297 ILE A O 1
ATOM 2397 N N . ASP A 1 298 ? 8.334 -8.436 4.021 1.00 79.25 298 ASP A N 1
ATOM 2398 C CA . ASP A 1 298 ? 6.986 -7.989 3.652 1.00 79.25 298 ASP A CA 1
ATOM 2399 C C . ASP A 1 298 ? 6.544 -8.607 2.325 1.00 79.25 298 ASP A C 1
ATOM 2401 O O . ASP A 1 298 ? 5.394 -9.021 2.195 1.00 79.25 298 ASP A O 1
ATOM 2405 N N . VAL A 1 299 ? 7.460 -8.720 1.357 1.00 87.19 299 VAL A N 1
ATOM 2406 C CA . VAL A 1 299 ? 7.190 -9.362 0.062 1.00 87.19 299 VAL A CA 1
ATOM 2407 C C . VAL A 1 299 ? 6.914 -10.853 0.224 1.00 87.19 299 VAL A C 1
ATOM 2409 O O . VAL A 1 299 ? 5.960 -11.359 -0.363 1.00 87.19 299 VAL A O 1
ATOM 2412 N N . LEU A 1 300 ? 7.708 -11.561 1.029 1.00 85.06 300 LEU A N 1
ATOM 2413 C CA . LEU A 1 300 ? 7.481 -12.982 1.300 1.00 85.06 300 LEU A CA 1
ATOM 2414 C C . LEU A 1 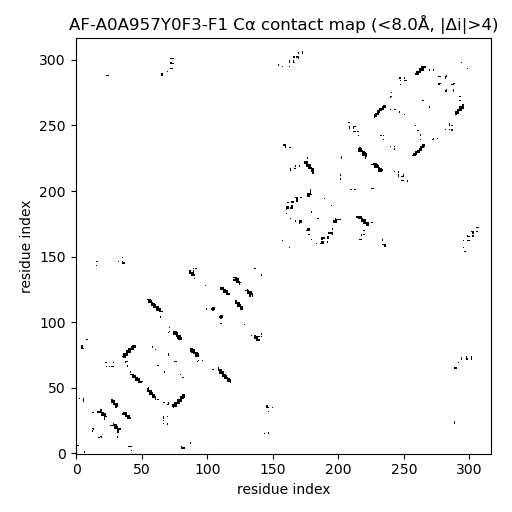300 ? 6.132 -13.213 1.986 1.00 85.06 300 LEU A C 1
ATOM 2416 O O . LEU A 1 300 ? 5.364 -14.082 1.576 1.00 85.06 300 LEU A O 1
ATOM 2420 N N . GLU A 1 301 ? 5.819 -12.412 2.999 1.00 79.69 301 GLU A N 1
ATOM 2421 C CA . GLU A 1 301 ? 4.540 -12.477 3.698 1.00 79.69 301 GLU A CA 1
ATOM 2422 C C . GLU A 1 301 ? 3.377 -12.078 2.783 1.00 79.69 301 GLU A C 1
ATOM 2424 O O . GLU A 1 301 ? 2.301 -12.666 2.859 1.00 79.69 301 GLU A O 1
ATOM 2429 N N . TRP A 1 302 ? 3.570 -11.111 1.885 1.00 82.19 302 TRP A N 1
ATOM 2430 C CA . TRP A 1 302 ? 2.567 -10.749 0.886 1.00 82.19 302 TRP A CA 1
ATOM 2431 C C . TRP A 1 302 ? 2.297 -11.892 -0.085 1.00 82.19 302 TRP A C 1
ATOM 2433 O O . TRP A 1 302 ? 1.137 -12.233 -0.314 1.00 82.19 302 TRP A O 1
ATOM 2443 N N . TYR A 1 303 ? 3.351 -12.530 -0.588 1.00 86.94 303 TYR A N 1
ATOM 2444 C CA . TYR A 1 303 ? 3.235 -13.713 -1.429 1.00 86.94 303 TYR A CA 1
ATOM 2445 C C . TYR A 1 303 ? 2.467 -14.830 -0.717 1.00 86.94 303 TYR A C 1
ATOM 2447 O O . TYR A 1 303 ? 1.498 -15.344 -1.279 1.00 86.94 303 TYR A O 1
ATOM 2455 N N . ARG A 1 304 ? 2.840 -15.139 0.533 1.00 84.06 304 ARG A N 1
ATOM 2456 C CA . ARG A 1 304 ? 2.159 -16.138 1.369 1.00 84.06 304 ARG A CA 1
ATOM 2457 C C . ARG A 1 304 ? 0.679 -15.824 1.522 1.00 84.06 304 ARG A C 1
ATOM 2459 O O . ARG A 1 304 ? -0.124 -16.708 1.274 1.00 84.06 304 ARG A O 1
ATOM 2466 N N . ARG A 1 305 ? 0.310 -14.581 1.849 1.00 81.69 305 ARG A N 1
ATOM 2467 C CA . ARG A 1 305 ? -1.102 -14.178 1.971 1.00 81.69 305 ARG A CA 1
ATOM 2468 C C . ARG A 1 305 ? -1.872 -14.409 0.674 1.00 81.69 305 ARG A C 1
ATOM 2470 O O . ARG A 1 305 ? -2.905 -15.057 0.698 1.00 81.69 305 ARG A O 1
ATOM 2477 N N . VAL A 1 306 ? -1.346 -13.926 -0.452 1.00 76.69 306 VAL A N 1
ATOM 2478 C CA . VAL A 1 306 ? -2.028 -14.031 -1.754 1.00 76.69 306 VAL A CA 1
ATOM 2479 C C . VAL A 1 306 ? -2.219 -15.488 -2.189 1.00 76.69 306 VAL A C 1
ATOM 2481 O O . VAL A 1 306 ? -3.240 -15.801 -2.788 1.00 76.69 306 VAL A O 1
ATOM 2484 N N . HIS A 1 307 ? -1.273 -16.376 -1.866 1.00 75.12 307 HIS A N 1
ATOM 2485 C CA . HIS A 1 307 ? -1.294 -17.775 -2.313 1.00 75.12 307 HIS A CA 1
ATOM 2486 C C . HIS A 1 307 ? -1.816 -18.767 -1.259 1.00 75.12 307 HIS A C 1
ATOM 2488 O O . HIS A 1 307 ? -2.069 -19.919 -1.594 1.00 75.12 307 HIS A O 1
ATOM 2494 N N . GLN A 1 308 ? -2.000 -18.354 -0.000 1.00 66.00 308 GLN A N 1
ATOM 2495 C CA . GLN A 1 308 ? -2.715 -19.141 1.014 1.00 66.00 308 GLN A CA 1
ATOM 2496 C C . GLN A 1 308 ? -4.229 -19.056 0.803 1.00 66.00 308 GLN A C 1
ATOM 2498 O O . GLN A 1 308 ? -4.899 -20.082 0.875 1.00 66.00 308 GLN A O 1
ATOM 2503 N N . THR A 1 309 ? -4.759 -17.883 0.436 1.00 47.81 309 THR A N 1
ATOM 2504 C CA . THR A 1 309 ? -6.190 -17.712 0.126 1.00 47.81 309 THR A CA 1
ATOM 2505 C C . THR A 1 309 ? -6.646 -18.590 -1.047 1.00 47.81 309 THR A C 1
ATOM 2507 O O . THR A 1 309 ? -7.785 -19.036 -1.079 1.00 47.81 309 THR A O 1
ATOM 2510 N N . THR A 1 310 ? -5.753 -18.912 -1.990 1.00 43.44 310 THR A N 1
ATOM 2511 C CA . THR A 1 310 ? -6.082 -19.746 -3.160 1.00 43.44 310 THR A CA 1
ATOM 2512 C C . THR A 1 310 ? -6.276 -21.230 -2.822 1.00 43.44 310 THR A C 1
ATOM 2514 O O . THR A 1 310 ? -6.885 -21.956 -3.603 1.00 43.44 310 THR A O 1
ATOM 2517 N N . VAL A 1 311 ? -5.761 -21.707 -1.682 1.00 38.00 311 VAL A N 1
ATOM 2518 C CA . VAL A 1 311 ? -5.888 -23.121 -1.284 1.00 38.00 311 VAL A CA 1
ATOM 2519 C C . VAL A 1 311 ? -7.236 -23.383 -0.607 1.00 38.00 311 VAL A C 1
ATOM 2521 O O . VAL A 1 311 ? -7.845 -24.422 -0.863 1.00 38.00 311 VAL A O 1
ATOM 2524 N N . ASP A 1 312 ? -7.758 -22.426 0.165 1.00 35.78 312 ASP A N 1
ATOM 2525 C CA . ASP A 1 312 ? -9.036 -22.588 0.874 1.00 35.78 312 ASP A CA 1
ATOM 2526 C C . ASP A 1 312 ? -10.263 -22.563 -0.059 1.00 35.78 312 ASP A C 1
ATOM 2528 O O . ASP A 1 312 ? -11.263 -23.212 0.235 1.00 35.78 312 ASP A O 1
ATOM 2532 N N . GLU A 1 313 ? -10.188 -21.934 -1.238 1.00 38.78 313 GLU A N 1
ATOM 2533 C CA . GLU A 1 313 ? -11.282 -21.981 -2.231 1.00 38.78 313 GLU A CA 1
ATOM 2534 C C . GLU A 1 313 ? -11.376 -23.320 -2.992 1.00 38.78 313 GLU A C 1
ATOM 2536 O O . GLU A 1 313 ? -12.347 -23.563 -3.709 1.00 38.78 313 GLU A O 1
ATOM 2541 N N . SER A 1 314 ? -10.405 -24.225 -2.819 1.00 36.75 314 SER A N 1
ATOM 2542 C CA . SER A 1 314 ? -10.393 -25.540 -3.483 1.00 36.75 314 SER A CA 1
ATOM 2543 C C . SER A 1 314 ? -11.009 -26.684 -2.660 1.00 36.75 314 SER A C 1
ATOM 2545 O O . SER A 1 314 ? -11.106 -27.807 -3.156 1.00 36.75 314 SER A O 1
ATOM 2547 N N . PHE A 1 315 ? -11.512 -26.400 -1.451 1.00 37.69 315 PHE A N 1
ATOM 2548 C CA . PHE A 1 315 ? -12.252 -27.348 -0.606 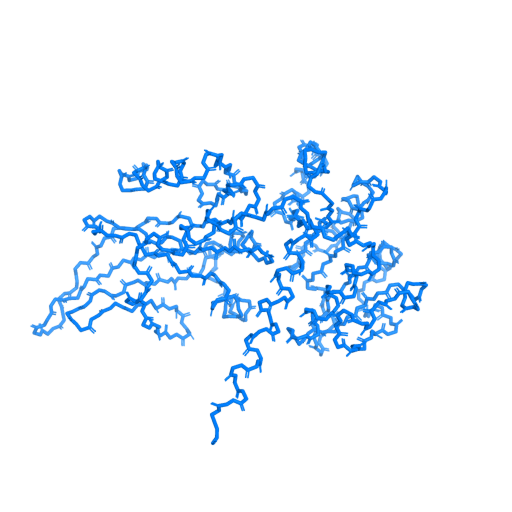1.00 37.69 315 PHE A CA 1
ATOM 2549 C C . PHE A 1 315 ? -13.668 -26.855 -0.281 1.00 37.69 315 PHE A C 1
ATOM 2551 O O . PHE A 1 315 ? -14.077 -26.764 0.872 1.00 37.69 315 PHE A O 1
ATOM 2558 N N . SER A 1 316 ? -14.449 -26.577 -1.321 1.00 38.31 316 SER A N 1
ATOM 2559 C CA . SER A 1 316 ? -15.911 -26.529 -1.207 1.00 38.31 316 SER A CA 1
ATOM 2560 C C . SER A 1 316 ? -16.561 -26.862 -2.548 1.00 38.31 316 SER A C 1
ATOM 2562 O O . SER A 1 316 ? -17.082 -25.991 -3.242 1.00 38.31 316 SER A O 1
ATOM 2564 N N . VAL A 1 317 ? -16.507 -28.147 -2.903 1.00 36.06 317 VAL A N 1
ATOM 2565 C CA . VAL A 1 317 ? -17.458 -28.811 -3.809 1.00 36.06 317 VAL A CA 1
ATOM 2566 C C . VAL A 1 317 ? -17.887 -30.112 -3.151 1.00 36.06 317 VAL A C 1
ATOM 2568 O O . VAL A 1 317 ? -16.990 -30.838 -2.669 1.00 36.06 317 VAL A O 1
#

Foldseek 3Di:
DDDPFLVVVVVVQCVLFVDWADDFPDRAWIAGNLQLAIEGHDEFEWDWDDDPDFIKIKTKDWAALLRLLQRPLGQYWYFYYYPPQPFIQTHGSVVCNVVSVVDDADPVRTWIWMWIQTPVAIWIGTPPPGTDGRRVRTHCVSVNVSSVVPDDPPDDPQDQLQLLQLVQQLLVLVVWAKAAQPVSVVVHDCVLHPDDDHDPAQDPPCVVLRVLLNPFGMWTAHPPPSATAETEDEPEPDQPLSLLVSLLVVLVVCVVGPYAYEYEYASVCVVVVVVNCVDPSNVVSVVSSRYHYHYSVSSSVSSCVSVVVVVVVVPDD

Sequence (317 aa):
MSSETRNVFLLGIKELFGDVQPIGTGRSVFEIGSGAARVYVRYSKVHRRTSGASDRFLAWFGLRNEDLRLLEGHKSFLCLLWEDQVSPLVLPYADYEEIFQSEKPSSDGQFKVQVHIQDDGTDFYIARVGRFKVDGFFGWEQLEAVAKSRPDENHQELNHSQIQTLLGAIGAAKNFNIWIPINDRSRLDWALAPQFDCVSSIPSGYEQIAAVLGGVDVIWLRRGSGQLVSLFEVEYSTPIYSGLLRFNDINLVTPGLNIRYNIVAKQKRRKVFARHLRRPTFRTSGLNERVSFLEFIDVLEWYRRVHQTTVDESFSV

pLDDT: mean 85.63, std 13.04, range [35.78, 98.25]

Mean predicted aligned error: 10.33 Å

Radius of gyration: 20.48 Å; Cα contacts (8 Å, |Δi|>4): 522; chains: 1; bounding box: 63×48×51 Å

Nearest PDB structures (foldseek):
  7of1-assembly1_b  TM=4.318E-01  e=9.131E-01  Saccharomyces cerevisiae S288C
  5ahw-assembly1_B  TM=3.958E-01  e=3.731E+00  Mycolicibacterium smegmatis MC2 155
  3lg3-assembly1_B-2  TM=4.045E-01  e=9.536E+00  Yersinia pestis
  3pff-assembly1_A  TM=1.235E-01  e=1.641E+00  Homo sapiens

Solvent-accessible surface area (backbone atoms only — not comparable to full-atom values): 18086 Å² total; per-residue (Å²): 132,86,54,68,63,58,51,53,50,53,49,53,49,30,71,67,38,59,51,72,44,75,42,76,94,60,92,33,35,32,36,30,42,89,70,66,30,31,40,38,52,45,75,26,66,71,41,81,44,86,65,81,96,51,73,36,36,38,30,60,43,73,48,44,52,74,60,55,58,73,36,63,70,49,58,26,30,40,32,53,40,44,76,92,58,91,52,53,35,44,41,60,38,75,87,45,44,66,59,63,69,74,50,79,55,46,98,85,44,25,38,54,33,36,40,40,46,42,96,94,46,35,32,44,32,40,71,99,77,48,74,41,85,45,69,90,30,54,42,58,62,76,58,49,50,50,56,70,61,56,75,69,90,81,63,80,82,75,50,61,40,48,49,48,34,42,54,43,38,44,36,45,76,70,62,30,42,28,36,52,40,76,89,51,62,86,57,44,42,66,90,80,41,72,86,76,76,60,54,93,65,84,53,89,92,40,75,95,45,42,74,53,58,61,71,39,53,34,36,32,20,40,62,93,75,49,45,68,43,38,41,35,33,66,39,78,83,64,63,62,66,58,52,52,49,45,52,43,55,49,49,70,76,38,72,90,54,82,55,39,38,33,45,33,27,56,72,87,48,50,67,56,49,59,59,56,42,70,37,64,73,32,52,76,69,48,42,54,72,45,51,46,81,38,38,59,64,37,49,54,52,39,35,48,55,66,58,52,60,62,56,65,73,74,74,78,129

Secondary structure (DSSP, 8-state):
---HHHHHHHHHHHHHHS-EEEESSSSSEEEETTTTEEEEEEE--EEEEE-SSSEEEEEEEEEEHHHHHTTTTSSEEEEEE-TT-SS-EEEETHHHHHHHHHSPPPTTSEEEEEEEEETTEEEEEETTTEEEE-GGGBSSHHHHHHHHTPPPS------HHHHHHHHHHHHHHTTEEEE--HHHHTT--TTTS---PBPSSPPTT-GGGHHHHTT-SEEEEETTT--EEEEEEEESSS-HHHHHHHHHHHHHH-TTS--EEEEEE-GGGHHHHHHHHTSHHHHHTTGGGTEEEEEHHHHHHHHHHHHHHHHHTTS--